Protein AF-A0A9P8FA75-F1 (afdb_monomer)

Sequence (200 aa):
GRPHYYSTKKEEYAHIKFDLETDLRSLFSWNTKQIFVYVTATFPSKSPLSPPSEAIIWDAIIPAPSEPWHENTYIHPQKNRKQPSRRQNTAAANYKAYPEGTSPGILKLSNQKPKYQITTPWSKIGGAENCTLQFKYNVQPWVGALYWSSPRPFGMWEGLQGAMSDVFQMPFVKNSAQASKSKEDLKTETGGERNRGSPA

Nearest PDB structures (foldseek):
  7p2q-assembly1_B  TM=7.984E-01  e=2.762E-04  Homo sapiens
  7uii-assembly1_a-1  TM=3.336E-01  e=1.226E+00  Pyrodictium abyssi
  7qx7-assembly1_A  TM=1.769E-01  e=4.852E-01  Bacillus thuringiensis serovar israelensis

Radius of gyration: 19.9 Å; Cα contacts (8 Å, |Δi|>4): 322; chains: 1; bounding box: 47×44×54 Å

InterPro domains:
  IPR007653 Signal peptidase complex subunit 3 [PF04573] (6-67)
  IPR007653 Signal peptidase complex subunit 3 [PF04573] (106-150)
  IPR007653 Signal peptidase complex subunit 3 [PIRSF016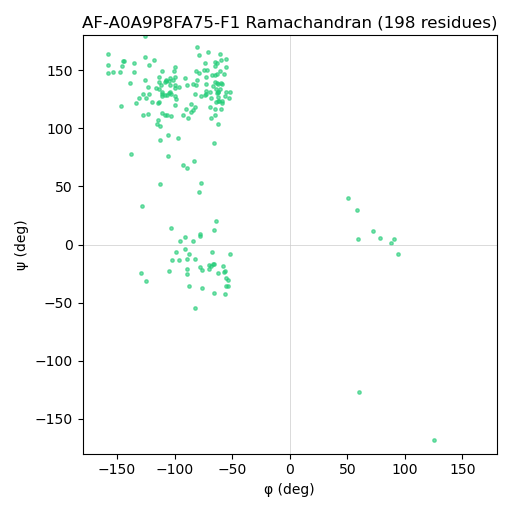089] (1-169)
  IPR007653 Signal peptidase complex subunit 3 [PTHR12804] (4-151)

Mean predicted aligned error: 11.47 Å

pLDDT: mean 76.53, std 16.84, range [36.47, 95.94]

Organism: Aureobasidium melanogenum (NCBI:txid46634)

Solvent-accessible surface area (backbone atoms only — not comparable to full-atom values): 12570 Å² total; per-residue (Å²): 138,80,83,78,87,63,74,91,68,78,68,38,76,50,85,62,64,45,68,47,78,48,79,43,45,88,68,60,52,96,50,37,40,34,32,44,37,36,35,30,42,36,35,63,45,96,45,96,90,48,75,61,49,75,45,72,28,37,71,32,30,48,57,31,96,85,51,80,68,54,93,58,45,48,66,69,85,57,99,79,69,74,79,78,62,94,85,72,78,62,81,64,82,79,58,62,54,54,53,94,96,52,68,69,42,65,46,74,40,73,75,35,72,48,78,42,80,47,69,42,100,80,33,60,45,59,55,40,55,68,24,32,42,34,59,44,40,36,41,36,41,74,74,75,73,74,47,67,67,41,82,57,59,58,89,93,42,81,32,59,77,67,34,46,47,59,74,41,66,39,63,46,53,89,88,43,95,62,32,81,66,52,72,80,70,78,65,86,78,75,47,83,69,87,79,74,84,78,84,131

Structure (mmCIF, N/CA/C/O backbone):
data_AF-A0A9P8FA75-F1
#
_entry.id   AF-A0A9P8FA75-F1
#
loop_
_atom_site.group_PDB
_atom_site.id
_atom_site.type_symbol
_atom_site.label_atom_id
_atom_site.label_alt_id
_atom_site.label_comp_id
_atom_site.label_asym_id
_atom_site.label_entity_id
_atom_site.label_seq_id
_atom_site.pdbx_PDB_ins_code
_atom_site.Cartn_x
_atom_site.Cartn_y
_atom_site.Cartn_z
_atom_site.occupancy
_atom_site.B_iso_or_equiv
_atom_site.auth_seq_id
_atom_site.auth_comp_id
_atom_site.auth_asym_id
_atom_site.auth_atom_id
_atom_site.pdbx_PDB_model_num
ATOM 1 N N . GLY A 1 1 ? 16.171 15.492 30.395 1.00 43.66 1 GLY A N 1
ATOM 2 C CA . GLY A 1 1 ? 14.735 15.209 30.574 1.00 43.66 1 GLY A CA 1
ATOM 3 C C . GLY A 1 1 ? 14.219 14.487 29.353 1.00 43.66 1 GLY A C 1
ATOM 4 O O . GLY A 1 1 ? 14.593 14.864 28.252 1.00 43.66 1 GLY A O 1
ATOM 5 N N . ARG A 1 2 ? 13.420 13.434 29.527 1.00 42.31 2 ARG A N 1
ATOM 6 C CA . ARG A 1 2 ? 12.721 12.781 28.414 1.00 42.31 2 ARG A CA 1
ATOM 7 C C . ARG A 1 2 ? 11.227 12.988 28.633 1.00 42.31 2 ARG A C 1
ATOM 9 O O . ARG A 1 2 ? 10.678 12.357 29.531 1.00 42.31 2 ARG A O 1
ATOM 16 N N . PRO A 1 3 ? 10.581 13.901 27.896 1.00 47.75 3 PRO A N 1
ATOM 17 C CA . PRO A 1 3 ? 9.137 14.020 27.952 1.00 47.75 3 PRO A CA 1
ATOM 18 C C . PRO A 1 3 ? 8.527 12.696 27.486 1.00 47.75 3 PRO A C 1
ATOM 20 O O . PRO A 1 3 ? 8.841 12.199 26.403 1.00 47.75 3 PRO A O 1
ATOM 23 N N . HIS A 1 4 ? 7.697 12.105 28.340 1.00 46.88 4 HIS A N 1
ATOM 24 C CA . HIS A 1 4 ? 6.862 10.957 28.022 1.00 46.88 4 HIS A CA 1
ATOM 25 C C . HIS A 1 4 ? 5.823 11.386 26.974 1.00 46.88 4 HIS A C 1
ATOM 27 O O . HIS A 1 4 ? 4.719 11.791 27.319 1.00 46.88 4 HIS A O 1
ATOM 33 N N . TYR A 1 5 ? 6.171 11.311 25.688 1.00 50.69 5 TYR A N 1
ATOM 34 C CA . TYR A 1 5 ? 5.243 11.501 24.564 1.00 50.69 5 TYR A CA 1
ATOM 35 C C . TYR A 1 5 ? 4.400 10.245 24.309 1.00 50.69 5 TYR A C 1
ATOM 37 O O . TYR A 1 5 ? 4.239 9.802 23.177 1.00 50.69 5 TYR A O 1
ATOM 45 N N . TYR A 1 6 ? 3.860 9.650 25.368 1.00 56.78 6 TYR A N 1
ATOM 46 C CA . TYR A 1 6 ? 2.801 8.664 25.230 1.00 56.78 6 TYR A CA 1
ATOM 47 C C . TYR A 1 6 ? 1.539 9.300 25.781 1.00 56.78 6 TYR A C 1
ATOM 49 O O . TYR A 1 6 ? 1.450 9.621 26.966 1.00 56.78 6 TYR A O 1
ATOM 57 N N . SER A 1 7 ? 0.584 9.540 24.887 1.00 63.06 7 SER A N 1
ATOM 58 C CA . SER A 1 7 ? -0.773 9.901 25.269 1.00 63.06 7 SER A CA 1
ATOM 59 C C . SER A 1 7 ? -1.279 8.866 26.277 1.00 63.06 7 SER A C 1
ATOM 61 O O . SER A 1 7 ? -1.166 7.666 26.047 1.00 63.06 7 SER A O 1
ATOM 63 N N . THR A 1 8 ? -1.851 9.307 27.397 1.00 71.81 8 THR A N 1
ATOM 64 C CA . THR A 1 8 ? -2.499 8.404 28.368 1.00 71.81 8 THR A CA 1
ATOM 65 C C . THR A 1 8 ? -3.768 7.758 27.806 1.00 71.81 8 THR A C 1
ATOM 67 O O . THR A 1 8 ? -4.373 6.894 28.446 1.00 71.81 8 THR A O 1
ATOM 70 N N . LYS A 1 9 ? -4.196 8.174 26.607 1.00 73.50 9 LYS A N 1
ATOM 71 C CA . LYS A 1 9 ? -5.347 7.615 25.908 1.00 73.50 9 LYS A CA 1
ATOM 72 C C . LYS A 1 9 ? -5.026 6.197 25.447 1.00 73.50 9 LYS A C 1
ATOM 74 O O . LYS A 1 9 ? -3.998 5.947 24.828 1.00 73.50 9 LYS A O 1
ATOM 79 N N . LYS A 1 10 ? -5.945 5.272 25.726 1.00 78.69 10 LYS A N 1
ATOM 80 C CA . LYS A 1 10 ? -5.900 3.924 25.157 1.00 78.69 10 LYS A CA 1
ATOM 81 C C . LYS A 1 10 ? -6.199 4.022 23.664 1.00 78.69 10 LYS A C 1
ATOM 83 O O . LYS A 1 10 ? -7.281 4.473 23.297 1.00 78.69 10 LYS A O 1
ATOM 88 N N . GLU A 1 11 ? -5.243 3.612 22.842 1.00 83.12 11 GLU A N 1
ATOM 89 C CA . GLU A 1 11 ? -5.388 3.531 21.391 1.00 83.12 11 GLU A CA 1
ATOM 90 C C . GLU A 1 11 ? -5.646 2.089 20.962 1.00 83.12 11 GLU A C 1
ATOM 92 O O . GLU A 1 11 ? -5.079 1.141 21.512 1.00 83.12 11 GLU A O 1
ATOM 97 N N . GLU A 1 12 ? -6.516 1.930 19.972 1.00 87.00 12 GLU A N 1
ATOM 98 C CA . GLU A 1 12 ? -6.774 0.653 19.325 1.00 87.00 12 GLU A CA 1
ATOM 99 C C . GLU A 1 12 ? -5.996 0.577 18.006 1.00 87.00 12 GLU A C 1
ATOM 101 O O . GLU A 1 12 ? -6.110 1.461 17.156 1.00 87.00 12 GLU A O 1
ATOM 106 N N . TYR A 1 13 ? -5.230 -0.500 17.827 1.00 87.12 13 TYR A N 1
ATOM 107 C CA . TYR A 1 13 ? -4.463 -0.756 16.608 1.00 87.12 13 TYR A CA 1
ATOM 108 C C . TYR A 1 13 ? -5.144 -1.832 15.766 1.00 87.12 13 TYR A C 1
ATOM 110 O O . TYR A 1 13 ? -5.476 -2.907 16.274 1.00 87.12 13 TYR A O 1
ATOM 118 N N . ALA A 1 14 ? -5.317 -1.567 14.471 1.00 86.81 14 ALA A N 1
ATOM 119 C CA . ALA A 1 1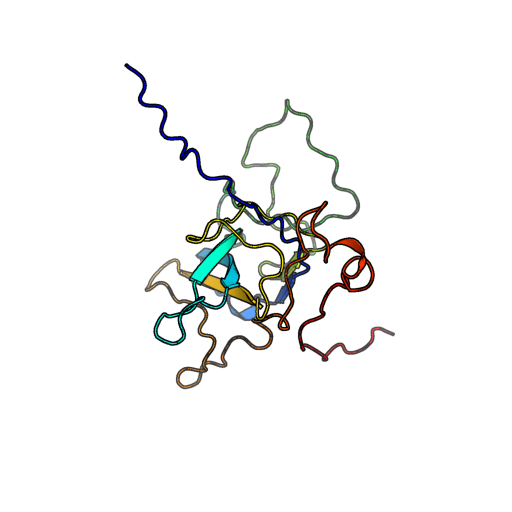4 ? -5.829 -2.556 13.529 1.00 86.81 14 ALA A CA 1
ATOM 120 C C . ALA A 1 14 ? -4.693 -3.271 12.787 1.00 86.81 14 ALA A C 1
ATOM 122 O O . ALA A 1 14 ? -3.754 -2.654 12.279 1.00 86.81 14 ALA A O 1
ATOM 123 N N . HIS A 1 15 ? -4.821 -4.596 12.686 1.00 88.44 15 HIS A N 1
ATOM 124 C CA . HIS A 1 15 ? -3.958 -5.459 11.883 1.00 88.44 15 HIS A CA 1
ATOM 125 C C . HIS A 1 15 ? -4.763 -6.048 10.729 1.00 88.44 15 HIS A C 1
ATOM 127 O O . HIS A 1 15 ? -5.353 -7.120 10.861 1.00 88.44 15 HIS A O 1
ATOM 133 N N . ILE A 1 16 ? -4.780 -5.345 9.600 1.00 89.81 16 ILE A N 1
ATOM 134 C CA . ILE A 1 16 ? -5.499 -5.792 8.408 1.00 89.81 16 ILE A CA 1
ATOM 135 C C . ILE A 1 16 ? -4.600 -6.724 7.608 1.00 89.81 16 ILE A C 1
ATOM 137 O O . ILE A 1 16 ? -3.516 -6.326 7.183 1.00 89.81 16 ILE A O 1
ATOM 141 N N . LYS A 1 17 ? -5.053 -7.958 7.396 1.00 92.75 17 LYS A N 1
ATOM 142 C CA . LYS A 1 17 ? -4.445 -8.859 6.418 1.00 92.75 17 LYS A CA 1
ATOM 143 C C . LYS A 1 17 ? -5.278 -8.842 5.153 1.00 92.75 17 LYS A C 1
ATOM 145 O O . LYS A 1 17 ? -6.498 -8.751 5.242 1.00 92.75 17 LYS A O 1
ATOM 150 N N . PHE A 1 18 ? -4.621 -8.942 4.010 1.00 92.25 18 PHE A N 1
ATOM 151 C CA . PHE A 1 18 ? -5.301 -8.874 2.726 1.00 92.25 18 PHE A CA 1
ATOM 152 C C . PHE A 1 18 ? -4.662 -9.809 1.704 1.00 92.25 18 PHE A C 1
ATOM 154 O O . PHE A 1 18 ? -3.489 -10.187 1.815 1.00 92.25 18 PHE A O 1
ATOM 161 N N . ASP A 1 19 ? -5.467 -10.142 0.705 1.00 92.56 19 ASP A N 1
ATOM 162 C CA . ASP A 1 19 ? -5.050 -10.802 -0.521 1.00 92.56 19 ASP A CA 1
ATOM 163 C C . ASP A 1 19 ? -5.052 -9.751 -1.633 1.00 92.56 19 ASP A C 1
ATOM 165 O O . ASP A 1 19 ? -5.913 -8.872 -1.661 1.00 92.56 19 ASP A O 1
ATOM 169 N N . LEU A 1 20 ? -4.068 -9.800 -2.526 1.00 90.94 20 LEU A N 1
ATOM 170 C CA . LEU A 1 20 ? -3.985 -8.890 -3.666 1.00 90.94 20 LEU A CA 1
ATOM 171 C C . LEU A 1 20 ? -3.363 -9.624 -4.846 1.00 90.94 20 LEU A C 1
ATOM 173 O O . LEU A 1 20 ? -2.217 -10.070 -4.782 1.00 90.94 20 LEU A O 1
ATOM 177 N N . GLU A 1 21 ? -4.119 -9.721 -5.929 1.00 90.38 21 GLU A N 1
ATOM 178 C CA . GLU A 1 21 ? -3.638 -10.174 -7.224 1.00 90.38 21 GLU A CA 1
ATOM 179 C C . GLU A 1 21 ? -3.851 -9.039 -8.219 1.00 90.38 21 GLU A C 1
ATOM 181 O O . GLU A 1 21 ? -4.960 -8.538 -8.351 1.00 90.38 21 GLU A O 1
ATOM 186 N N . THR A 1 22 ? -2.788 -8.585 -8.876 1.00 87.75 22 THR A N 1
ATOM 187 C CA . THR A 1 22 ? -2.900 -7.552 -9.910 1.00 87.75 22 THR A CA 1
ATOM 188 C C . THR A 1 22 ? -1.848 -7.752 -10.990 1.00 87.75 22 THR A C 1
ATOM 190 O O . THR A 1 22 ? -0.746 -8.255 -10.736 1.00 87.75 22 THR A O 1
ATOM 193 N N . ASP A 1 23 ? -2.215 -7.371 -12.209 1.00 88.19 23 ASP A N 1
ATOM 194 C CA . ASP A 1 23 ? -1.369 -7.427 -13.388 1.00 88.19 23 ASP A CA 1
ATOM 195 C C . ASP A 1 23 ? -1.035 -6.013 -13.875 1.00 88.19 23 ASP A C 1
ATOM 197 O O . ASP A 1 23 ? -1.831 -5.337 -14.518 1.00 88.19 23 ASP A O 1
ATOM 201 N N . LEU A 1 24 ? 0.180 -5.574 -13.563 1.00 89.00 24 LEU A N 1
ATOM 202 C CA . LEU A 1 24 ? 0.744 -4.280 -13.939 1.00 89.00 24 LEU A CA 1
ATOM 203 C C . LEU A 1 24 ? 1.739 -4.399 -15.095 1.00 89.00 24 LEU A C 1
ATOM 205 O O . LEU A 1 24 ? 2.511 -3.471 -15.337 1.00 89.00 24 LEU A O 1
ATOM 209 N N . ARG A 1 25 ? 1.765 -5.532 -15.810 1.00 88.50 25 ARG A N 1
ATOM 210 C CA . ARG A 1 25 ? 2.688 -5.742 -16.938 1.00 88.50 25 ARG A CA 1
ATOM 211 C C . ARG A 1 25 ? 2.563 -4.649 -17.996 1.00 88.50 25 ARG A C 1
ATOM 213 O O . ARG A 1 25 ? 3.574 -4.234 -18.549 1.00 88.50 25 ARG A O 1
ATOM 220 N N . SER A 1 26 ? 1.350 -4.148 -18.231 1.00 88.00 26 SER A N 1
ATOM 221 C CA . SER A 1 26 ? 1.070 -3.069 -19.189 1.00 88.00 26 SER A CA 1
ATOM 222 C C . SER A 1 26 ? 1.757 -1.742 -18.847 1.00 88.00 26 SER A C 1
ATOM 224 O O . SER A 1 26 ? 2.008 -0.936 -19.738 1.00 88.00 26 SER A O 1
ATOM 226 N N . LEU A 1 27 ? 2.095 -1.515 -17.574 1.00 87.94 27 LEU A N 1
ATOM 227 C CA . LEU A 1 27 ? 2.773 -0.303 -17.111 1.00 87.94 27 LEU A CA 1
ATOM 228 C C . LEU A 1 27 ? 4.293 -0.360 -17.318 1.00 87.94 27 LEU A C 1
ATOM 230 O O . LEU A 1 27 ? 4.975 0.662 -17.191 1.00 87.94 27 LEU A O 1
ATOM 234 N N . PHE A 1 28 ? 4.843 -1.538 -17.626 1.00 89.19 28 PHE A N 1
ATOM 235 C CA . PHE A 1 28 ? 6.256 -1.704 -17.942 1.00 89.19 28 PHE A CA 1
ATOM 236 C C . PHE A 1 28 ? 6.508 -1.438 -19.425 1.00 89.19 28 PHE A C 1
ATOM 238 O O . PHE A 1 28 ? 6.089 -2.183 -20.304 1.00 89.19 28 PHE A O 1
ATOM 245 N N . SER A 1 29 ? 7.254 -0.369 -19.687 1.00 89.62 29 SER A N 1
ATOM 246 C CA . SER A 1 29 ? 7.784 -0.008 -21.001 1.00 89.62 29 SER A CA 1
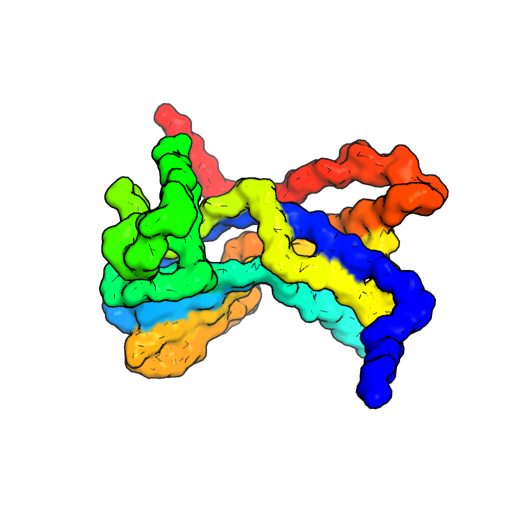ATOM 247 C C . SER A 1 29 ? 9.300 0.181 -20.914 1.00 89.62 29 SER A C 1
ATOM 249 O O . SER A 1 29 ? 9.876 0.104 -19.827 1.00 89.62 29 SER A O 1
ATOM 251 N N . TRP A 1 30 ? 9.950 0.503 -22.035 1.00 89.75 30 TRP A N 1
ATOM 252 C CA . TRP A 1 30 ? 11.368 0.889 -22.047 1.00 89.75 30 TRP A CA 1
ATOM 253 C C . TRP A 1 30 ? 11.668 2.074 -21.113 1.00 89.75 30 TRP A C 1
ATOM 255 O O . TRP A 1 30 ? 12.771 2.177 -20.586 1.00 89.75 30 TRP A O 1
ATOM 265 N N . ASN A 1 31 ? 10.687 2.957 -20.893 1.00 91.38 31 ASN A N 1
ATOM 266 C CA . ASN A 1 31 ? 10.845 4.138 -20.055 1.00 91.38 31 ASN A CA 1
ATOM 267 C C . ASN A 1 31 ? 10.476 3.872 -18.590 1.00 91.38 31 ASN A C 1
ATOM 269 O O . ASN A 1 31 ? 10.620 4.767 -17.775 1.00 91.38 31 ASN A O 1
ATOM 273 N N . THR A 1 32 ? 9.997 2.688 -18.209 1.00 91.75 32 THR A N 1
ATOM 274 C CA . THR A 1 32 ? 9.591 2.431 -16.821 1.00 91.75 32 THR A CA 1
ATOM 275 C C . THR A 1 32 ? 10.806 2.037 -15.993 1.00 91.75 32 THR A C 1
ATOM 277 O O . THR A 1 32 ? 11.397 0.987 -16.229 1.00 91.75 32 THR A O 1
ATOM 280 N N . LYS A 1 33 ? 11.170 2.860 -15.004 1.00 92.31 33 LYS A N 1
ATOM 281 C CA . LYS A 1 33 ? 12.257 2.555 -14.069 1.00 92.31 33 LYS A CA 1
ATOM 282 C C . LYS A 1 33 ? 11.773 1.643 -12.949 1.00 92.31 33 LYS A C 1
ATOM 284 O O . LYS A 1 33 ? 12.333 0.578 -12.709 1.00 92.31 33 LYS A O 1
ATOM 289 N N . GLN A 1 34 ? 10.720 2.067 -12.260 1.00 93.31 34 GLN A N 1
ATOM 290 C CA . GLN A 1 34 ? 10.122 1.311 -11.167 1.00 93.31 34 GLN A CA 1
ATOM 291 C C . GLN A 1 34 ? 8.674 1.735 -10.938 1.00 93.31 34 GLN A C 1
ATOM 293 O O . GLN A 1 34 ? 8.283 2.864 -11.241 1.00 93.31 34 GLN A O 1
ATOM 298 N N . ILE A 1 35 ? 7.887 0.825 -10.374 1.00 93.38 35 ILE A N 1
ATOM 299 C CA . ILE A 1 35 ? 6.511 1.082 -9.954 1.00 93.38 35 ILE A CA 1
ATOM 300 C C . ILE A 1 35 ? 6.459 0.994 -8.434 1.00 93.38 35 ILE A C 1
ATOM 302 O O . ILE A 1 35 ? 6.822 -0.027 -7.853 1.00 93.38 35 ILE A O 1
ATOM 306 N N . PHE A 1 36 ? 6.016 2.064 -7.784 1.00 94.75 36 PHE A N 1
ATOM 307 C CA . PHE A 1 36 ? 5.765 2.075 -6.349 1.00 94.75 36 PHE A CA 1
ATOM 308 C C . PHE A 1 36 ? 4.306 1.719 -6.107 1.00 94.75 36 PHE A C 1
ATOM 310 O O . PHE A 1 36 ? 3.418 2.489 -6.452 1.00 94.75 36 PHE A O 1
ATOM 317 N N . VAL A 1 37 ? 4.050 0.554 -5.531 1.00 94.31 37 VAL A N 1
ATOM 318 C CA . VAL A 1 37 ? 2.703 0.070 -5.237 1.00 94.31 37 VAL A CA 1
ATOM 319 C C . VAL A 1 37 ? 2.417 0.205 -3.751 1.00 94.31 37 VAL A C 1
ATOM 321 O O . VAL A 1 37 ? 3.304 0.007 -2.924 1.00 94.31 37 VAL A O 1
ATOM 324 N N . TYR A 1 38 ? 1.184 0.537 -3.394 1.00 95.38 38 TYR A N 1
ATOM 325 C CA . TYR A 1 38 ? 0.782 0.663 -2.001 1.00 95.38 38 TYR A CA 1
ATOM 326 C C . TYR A 1 38 ? -0.710 0.400 -1.830 1.00 95.38 38 TYR A C 1
ATOM 328 O O . TYR A 1 38 ? -1.521 0.643 -2.721 1.00 95.38 38 TYR A O 1
ATOM 336 N N . VAL A 1 39 ? -1.062 -0.139 -0.668 1.00 94.81 39 VAL A N 1
ATOM 337 C CA . VAL A 1 39 ? -2.440 -0.415 -0.269 1.00 94.81 39 VAL A CA 1
ATOM 338 C C . VAL A 1 39 ? -2.805 0.539 0.848 1.00 94.81 39 VAL A C 1
ATOM 340 O O . VAL A 1 39 ? -2.080 0.661 1.844 1.00 94.81 39 VAL A O 1
ATOM 343 N N . THR A 1 40 ? -3.939 1.200 0.687 1.00 94.44 40 THR A N 1
ATOM 344 C CA . THR A 1 40 ? -4.475 2.140 1.657 1.00 94.44 40 THR A CA 1
ATOM 345 C C . THR A 1 40 ? -5.768 1.618 2.251 1.00 94.44 40 THR A C 1
ATOM 347 O O . THR A 1 40 ? -6.582 1.006 1.570 1.00 94.44 40 THR A O 1
ATOM 350 N N . ALA A 1 41 ? -5.936 1.819 3.551 1.00 93.38 41 ALA A N 1
ATOM 351 C CA . ALA A 1 41 ? -7.180 1.582 4.253 1.00 93.38 41 ALA A CA 1
ATOM 352 C C . ALA A 1 41 ? -7.903 2.917 4.416 1.00 93.38 41 ALA A C 1
ATOM 354 O O . ALA A 1 41 ? -7.334 3.878 4.944 1.00 93.38 41 ALA A O 1
ATOM 355 N N . THR A 1 42 ? -9.146 2.964 3.953 1.00 91.81 42 THR A N 1
ATOM 356 C CA . THR A 1 42 ? -10.017 4.131 4.044 1.00 91.81 42 THR A CA 1
ATOM 357 C C . THR A 1 42 ? -11.090 3.887 5.095 1.00 91.81 42 THR A C 1
ATOM 359 O O . THR A 1 42 ? -11.776 2.865 5.076 1.00 91.81 42 THR A O 1
ATOM 362 N N . PHE A 1 43 ? -11.224 4.843 6.011 1.00 88.25 43 PHE A N 1
ATOM 363 C CA . PHE A 1 43 ? -12.137 4.828 7.147 1.00 88.25 43 PHE A CA 1
ATOM 364 C C . PHE A 1 43 ? -13.152 5.956 7.012 1.00 88.25 43 PHE A C 1
ATOM 366 O O . PHE A 1 43 ? -12.752 7.098 6.746 1.00 88.25 43 PHE A O 1
ATOM 373 N N . PRO A 1 44 ? -14.447 5.703 7.251 1.00 84.56 44 PRO A N 1
ATOM 374 C CA . PRO A 1 44 ? -15.417 6.782 7.284 1.00 84.56 44 PRO A CA 1
ATOM 375 C C . PRO A 1 44 ? -15.120 7.715 8.457 1.00 84.56 44 PRO A C 1
ATOM 377 O O . PRO A 1 44 ? -14.677 7.301 9.533 1.00 84.56 44 PRO A O 1
ATOM 380 N N . SER A 1 45 ? -15.385 9.001 8.255 1.00 82.81 45 SER A N 1
ATOM 381 C CA . SER A 1 45 ? -15.338 9.954 9.354 1.00 82.81 45 SER A CA 1
ATOM 382 C C . SER A 1 45 ? -16.560 9.799 10.257 1.00 82.81 45 SER A C 1
ATOM 384 O O . SER A 1 45 ? -17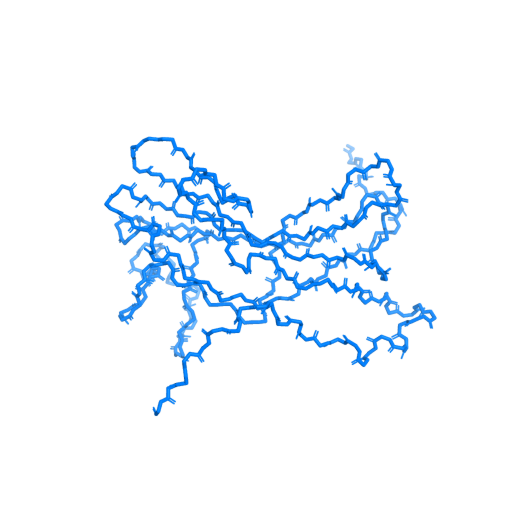.651 9.463 9.803 1.00 82.81 45 SER A O 1
ATOM 386 N N . LYS A 1 46 ? -16.397 10.115 11.546 1.00 79.50 46 LYS A N 1
ATOM 387 C CA . LYS A 1 46 ? -17.518 10.206 12.497 1.00 79.50 46 LYS A CA 1
ATOM 388 C C . LYS A 1 46 ? -18.423 11.412 12.241 1.00 79.50 46 LYS A C 1
ATOM 390 O O . LYS A 1 46 ? -19.549 11.434 12.724 1.00 79.50 46 LYS A O 1
ATOM 395 N N . SER A 1 47 ? -17.915 12.427 11.542 1.00 80.69 47 SER A N 1
ATOM 396 C CA . SER A 1 47 ? -18.678 13.619 11.180 1.00 80.69 47 SER A CA 1
ATOM 397 C C . SER A 1 47 ? -19.050 13.561 9.700 1.00 80.69 47 SER A C 1
ATOM 399 O O . SER A 1 47 ? -18.149 13.387 8.878 1.00 80.69 47 SER A O 1
ATOM 401 N N . PRO A 1 48 ? -20.326 13.784 9.333 1.00 78.19 48 PRO A N 1
ATOM 402 C CA . PRO A 1 48 ? -20.754 13.804 7.933 1.00 78.19 48 PRO A CA 1
ATOM 403 C C . PRO A 1 48 ? -20.143 14.968 7.136 1.00 78.19 48 PRO A C 1
ATOM 405 O O . PRO A 1 48 ? -20.142 14.940 5.912 1.00 78.19 48 PRO A O 1
ATOM 408 N N . LEU A 1 49 ? -19.616 15.990 7.820 1.00 83.94 49 LEU A N 1
ATOM 409 C CA . LEU A 1 49 ? -18.967 17.152 7.202 1.00 83.94 49 LEU A CA 1
ATOM 410 C C . LEU A 1 49 ? -17.473 16.940 6.928 1.00 83.94 49 LEU A C 1
ATOM 412 O O . LEU A 1 49 ? -16.832 17.799 6.327 1.00 83.94 49 LEU A O 1
ATOM 416 N N . SER A 1 50 ? -16.887 15.845 7.409 1.00 84.62 50 SER A N 1
ATOM 417 C CA . SER A 1 50 ? -15.450 15.605 7.303 1.00 84.62 50 SER A CA 1
ATOM 418 C C . SER A 1 50 ? -15.154 14.495 6.295 1.00 84.62 50 SER A C 1
ATOM 420 O O . SER A 1 50 ? -15.855 13.482 6.293 1.00 84.62 50 SER A O 1
ATOM 422 N N . PRO A 1 51 ? -14.101 14.642 5.472 1.00 88.19 51 PRO A N 1
ATOM 423 C CA . PRO A 1 51 ? -13.721 13.603 4.527 1.00 88.19 51 PRO A CA 1
ATOM 424 C C . PRO A 1 51 ? -13.299 12.317 5.257 1.00 88.19 51 PRO A C 1
ATOM 426 O O . PRO A 1 51 ? -12.876 12.374 6.420 1.00 88.19 51 PRO A O 1
ATOM 429 N N . PRO A 1 52 ? -13.396 11.155 4.588 1.00 88.62 52 PRO A N 1
ATOM 430 C CA . PRO A 1 52 ? -12.888 9.905 5.132 1.00 88.62 52 PRO A CA 1
ATOM 431 C C . PRO A 1 52 ? -11.376 9.994 5.372 1.00 88.62 52 PRO A C 1
ATOM 433 O O . PRO A 1 52 ? -10.654 10.720 4.689 1.00 88.62 52 PRO A O 1
ATOM 436 N N . SER A 1 53 ? -10.900 9.263 6.376 1.00 90.44 53 SER A N 1
ATOM 437 C CA . SER A 1 53 ? -9.474 9.174 6.692 1.00 90.44 53 SER A CA 1
ATOM 438 C C . SER A 1 53 ? -8.838 8.035 5.909 1.00 90.44 53 SER A C 1
ATOM 440 O O . SER A 1 53 ? -9.403 6.949 5.846 1.00 90.44 53 SER A O 1
ATOM 442 N N . GLU A 1 54 ? -7.651 8.259 5.357 1.00 91.62 54 GLU A N 1
ATOM 443 C CA . GLU A 1 54 ? -6.918 7.266 4.571 1.00 91.62 54 GLU A CA 1
ATOM 444 C C . GLU A 1 54 ? -5.534 7.024 5.187 1.00 91.62 54 GLU A C 1
ATOM 446 O O . GLU A 1 54 ? -4.843 7.972 5.563 1.00 91.62 54 GLU A O 1
ATOM 451 N N . ALA A 1 55 ? -5.121 5.759 5.294 1.00 92.94 55 ALA A N 1
ATOM 452 C CA . ALA A 1 55 ? -3.811 5.377 5.820 1.00 92.94 55 ALA A CA 1
ATOM 453 C C . ALA A 1 55 ? -3.179 4.245 5.002 1.00 92.94 55 ALA A C 1
ATOM 455 O O . ALA A 1 55 ? -3.851 3.284 4.640 1.00 92.94 55 ALA A O 1
ATOM 456 N N . ILE A 1 56 ? -1.872 4.323 4.742 1.00 94.94 56 ILE A N 1
ATOM 457 C CA . ILE A 1 56 ? -1.130 3.264 4.042 1.00 94.94 56 ILE A CA 1
ATOM 458 C C . ILE A 1 56 ? -0.860 2.113 5.015 1.00 94.94 56 ILE A C 1
ATOM 460 O O . ILE A 1 56 ? -0.292 2.325 6.085 1.00 94.94 56 ILE A O 1
ATOM 464 N N . ILE A 1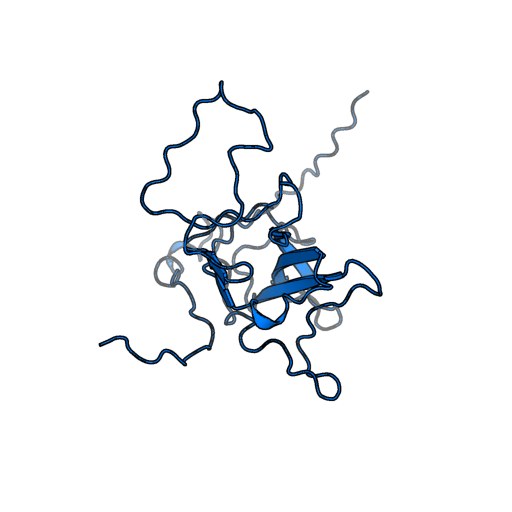 57 ? -1.224 0.891 4.630 1.00 95.12 57 ILE A N 1
ATOM 465 C CA . ILE A 1 57 ? -0.999 -0.316 5.446 1.00 95.12 57 ILE A CA 1
ATOM 466 C C . ILE A 1 57 ? 0.144 -1.180 4.914 1.00 95.12 57 ILE A C 1
ATOM 468 O O . ILE A 1 57 ? 0.742 -1.966 5.654 1.00 95.12 57 ILE A O 1
ATOM 472 N N . TRP A 1 58 ? 0.458 -1.044 3.628 1.00 95.94 58 TRP A N 1
ATOM 473 C CA . TRP A 1 58 ? 1.478 -1.825 2.943 1.00 95.94 58 TRP A CA 1
ATOM 474 C C . TRP A 1 58 ? 1.962 -1.094 1.691 1.00 95.94 58 TRP A C 1
ATOM 476 O O . TRP A 1 58 ? 1.183 -0.411 1.031 1.00 95.94 58 TRP A O 1
ATOM 486 N N . ASP A 1 59 ? 3.232 -1.277 1.353 1.00 95.69 59 ASP A N 1
ATOM 487 C CA . ASP A 1 59 ? 3.882 -0.733 0.167 1.00 95.69 59 ASP A CA 1
ATOM 488 C C . ASP A 1 59 ? 4.915 -1.724 -0.390 1.00 95.69 59 ASP A C 1
ATOM 490 O O . ASP A 1 59 ? 5.429 -2.580 0.335 1.00 95.69 59 ASP A O 1
ATOM 494 N N . ALA A 1 60 ? 5.258 -1.604 -1.665 1.00 94.19 60 ALA A N 1
ATOM 495 C CA . ALA A 1 60 ? 6.423 -2.252 -2.250 1.00 94.19 60 ALA A CA 1
ATOM 496 C C . ALA A 1 60 ? 6.872 -1.543 -3.530 1.00 94.19 60 ALA A C 1
ATOM 498 O O . ALA A 1 60 ? 6.136 -0.772 -4.141 1.00 94.19 60 ALA A O 1
ATOM 499 N N . ILE A 1 61 ? 8.092 -1.844 -3.959 1.00 93.19 61 ILE A N 1
ATOM 500 C CA . ILE A 1 61 ? 8.659 -1.391 -5.226 1.00 93.19 61 ILE A CA 1
ATOM 501 C C . ILE A 1 61 ? 8.735 -2.582 -6.172 1.00 93.19 61 ILE A C 1
ATOM 503 O O . ILE A 1 61 ? 9.280 -3.626 -5.825 1.00 93.19 61 ILE A O 1
ATOM 507 N N . ILE A 1 62 ? 8.213 -2.416 -7.379 1.00 92.25 62 ILE A N 1
ATOM 508 C CA . ILE A 1 62 ? 8.323 -3.369 -8.480 1.00 92.25 62 ILE A CA 1
ATOM 509 C C . ILE A 1 62 ? 9.338 -2.759 -9.468 1.00 92.25 62 ILE A C 1
ATOM 511 O O . ILE A 1 62 ? 8.968 -1.880 -10.253 1.00 92.25 62 ILE A O 1
ATOM 515 N N . PRO A 1 63 ? 10.634 -3.120 -9.377 1.00 91.50 63 PRO A N 1
ATOM 516 C CA . PRO A 1 63 ? 11.689 -2.529 -10.202 1.00 91.50 63 PRO A CA 1
ATOM 517 C C . PRO A 1 63 ? 11.637 -3.030 -11.649 1.00 91.50 63 PRO A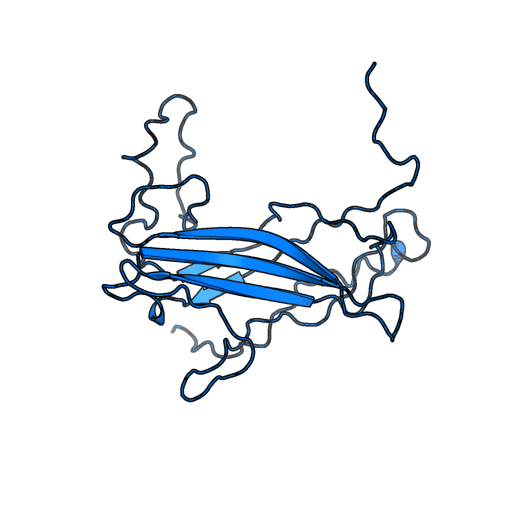 C 1
ATOM 519 O O . PRO A 1 63 ? 11.155 -4.131 -11.913 1.00 91.50 63 PRO A O 1
ATOM 522 N N . ALA A 1 64 ? 12.181 -2.273 -12.598 1.00 88.94 64 ALA A N 1
ATOM 523 C CA . ALA A 1 64 ? 12.500 -2.814 -13.915 1.00 88.94 64 ALA A CA 1
ATOM 524 C C . ALA A 1 64 ? 13.607 -3.884 -13.812 1.00 88.94 64 ALA A C 1
ATOM 526 O O . ALA A 1 64 ? 14.403 -3.850 -12.874 1.00 88.94 64 ALA A O 1
ATOM 527 N N . PRO A 1 65 ? 13.724 -4.811 -14.783 1.00 84.19 65 PRO A N 1
ATOM 528 C CA . PRO A 1 65 ? 14.761 -5.849 -14.760 1.00 84.19 65 PRO A CA 1
ATOM 529 C C . PRO A 1 65 ? 16.203 -5.325 -14.683 1.00 84.19 65 PRO A C 1
ATOM 531 O O . PRO A 1 65 ? 17.089 -6.052 -14.244 1.00 84.19 65 PRO A O 1
ATOM 534 N N . SER A 1 66 ? 16.441 -4.088 -15.126 1.00 83.50 66 SER A N 1
ATOM 535 C CA . SER A 1 66 ? 17.750 -3.432 -15.101 1.00 83.50 66 SER A CA 1
ATOM 536 C C . SER A 1 66 ? 18.040 -2.660 -13.811 1.00 83.50 66 SER A C 1
ATOM 538 O O . SER A 1 66 ? 19.176 -2.233 -13.622 1.00 83.50 66 SER A O 1
ATOM 540 N N . GLU A 1 67 ? 17.041 -2.431 -12.953 1.00 83.38 67 GLU A N 1
ATOM 541 C CA . GLU A 1 67 ? 17.223 -1.640 -11.734 1.00 83.38 67 GLU A CA 1
ATOM 542 C C . GLU A 1 67 ? 17.833 -2.510 -10.620 1.00 83.38 67 GLU A C 1
ATOM 544 O O . GLU A 1 67 ? 17.421 -3.664 -10.438 1.00 83.38 67 GLU A O 1
ATOM 549 N N . PRO A 1 68 ? 18.816 -1.993 -9.859 1.00 80.19 68 PRO A N 1
ATOM 550 C CA . PRO A 1 68 ? 19.351 -2.688 -8.697 1.00 80.19 68 PRO A CA 1
ATOM 551 C C . PRO A 1 68 ? 18.284 -2.972 -7.634 1.00 80.19 68 PRO A C 1
ATOM 553 O O . PRO A 1 68 ? 17.248 -2.317 -7.533 1.00 80.19 68 PRO A O 1
ATOM 556 N N . TRP A 1 69 ? 18.583 -3.953 -6.785 1.00 80.75 69 TRP A N 1
ATOM 557 C CA . TRP A 1 69 ? 17.732 -4.294 -5.654 1.00 80.75 69 TRP A CA 1
ATOM 558 C C . TRP A 1 69 ? 17.626 -3.137 -4.647 1.00 80.75 69 TRP A C 1
ATOM 560 O O . TRP A 1 69 ? 18.619 -2.498 -4.298 1.00 80.75 69 TRP A O 1
ATOM 570 N N . HIS A 1 70 ? 16.415 -2.926 -4.131 1.00 82.69 70 HIS A N 1
ATOM 571 C CA . HIS A 1 70 ? 16.098 -1.99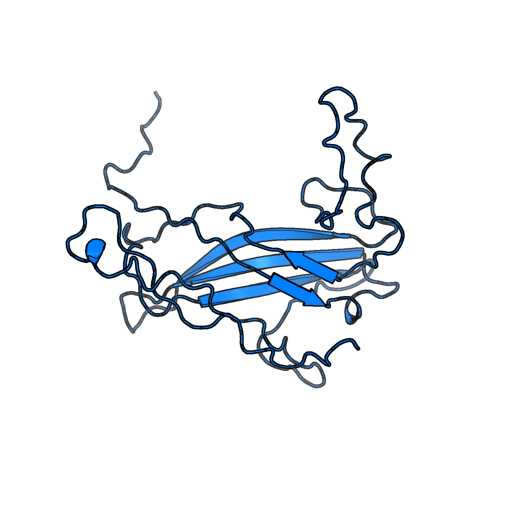9 -3.043 1.00 82.69 70 HIS A CA 1
ATOM 572 C C . HIS A 1 70 ? 15.421 -2.742 -1.875 1.00 82.69 70 HIS A C 1
ATOM 574 O O . HIS A 1 70 ? 14.733 -3.736 -2.094 1.00 82.69 70 HIS A O 1
ATOM 580 N N . GLU A 1 71 ? 15.522 -2.246 -0.641 1.00 84.38 71 GLU A N 1
ATOM 581 C CA . GLU A 1 71 ? 14.936 -2.899 0.546 1.00 84.38 71 GLU A CA 1
ATOM 582 C C . GLU A 1 71 ? 13.423 -3.148 0.424 1.00 84.38 71 GLU A C 1
ATOM 584 O O . GLU A 1 71 ? 12.931 -4.236 0.716 1.00 84.38 71 GLU A O 1
ATOM 589 N N . ASN A 1 72 ? 12.694 -2.161 -0.096 1.00 88.19 72 ASN A N 1
ATOM 590 C CA . ASN A 1 72 ? 11.255 -2.260 -0.359 1.00 88.19 72 ASN A CA 1
ATOM 591 C C . ASN A 1 72 ? 10.883 -3.054 -1.625 1.00 88.19 72 ASN A C 1
ATOM 593 O O . ASN A 1 72 ? 9.718 -3.037 -2.018 1.00 88.19 72 ASN A O 1
ATOM 597 N N . THR A 1 73 ? 11.829 -3.732 -2.280 1.00 88.94 73 THR A N 1
ATOM 598 C CA . THR A 1 73 ? 11.548 -4.506 -3.498 1.00 88.94 73 THR A CA 1
ATOM 599 C C . THR A 1 73 ? 10.571 -5.636 -3.204 1.00 88.94 73 THR A C 1
ATOM 601 O O . THR A 1 73 ? 10.797 -6.462 -2.318 1.00 88.94 73 THR A O 1
ATOM 604 N N . TYR A 1 74 ? 9.490 -5.697 -3.977 1.00 88.31 74 TYR A N 1
ATOM 605 C CA . TYR A 1 74 ? 8.588 -6.833 -3.973 1.00 88.31 74 TYR A CA 1
ATOM 606 C C . TYR A 1 74 ? 9.334 -8.074 -4.459 1.00 88.31 74 TYR A C 1
ATOM 608 O O . TYR A 1 74 ? 9.983 -8.058 -5.504 1.00 88.31 74 TYR A O 1
ATOM 616 N N . ILE A 1 75 ? 9.222 -9.162 -3.699 1.00 82.50 75 ILE A N 1
ATOM 617 C CA . ILE A 1 75 ? 9.801 -10.444 -4.082 1.00 82.50 75 ILE A CA 1
ATOM 618 C C . ILE A 1 75 ? 8.667 -11.425 -4.315 1.00 82.50 75 ILE A C 1
ATOM 620 O O . ILE A 1 75 ? 7.885 -11.706 -3.404 1.00 82.50 75 ILE A O 1
ATOM 624 N N . HIS A 1 76 ? 8.618 -11.977 -5.523 1.00 78.12 76 HIS A N 1
ATOM 625 C CA . HIS A 1 76 ? 7.601 -12.949 -5.889 1.00 78.12 76 HIS A CA 1
ATOM 626 C C . HIS A 1 76 ? 7.655 -14.183 -4.972 1.00 78.12 76 HIS A C 1
ATOM 628 O O . HIS A 1 76 ? 8.747 -14.674 -4.651 1.00 78.12 76 HIS A O 1
ATOM 634 N N . PRO A 1 77 ? 6.494 -14.723 -4.558 1.00 76.56 77 PRO A N 1
ATOM 635 C CA . PRO A 1 77 ? 6.453 -15.966 -3.806 1.00 76.56 77 PRO A CA 1
ATOM 636 C C . PRO A 1 77 ? 7.018 -17.104 -4.666 1.00 76.56 77 PRO A C 1
ATOM 638 O O . PRO A 1 77 ? 6.538 -17.373 -5.765 1.00 76.56 77 PRO A O 1
ATOM 641 N N . GLN A 1 78 ? 8.041 -17.796 -4.163 1.00 72.25 78 GLN A N 1
ATOM 642 C CA . GLN A 1 78 ? 8.616 -18.979 -4.808 1.00 72.25 78 GLN A CA 1
ATOM 643 C C . GLN A 1 78 ? 8.287 -20.217 -3.976 1.00 72.25 78 GLN A C 1
ATOM 645 O O . GLN A 1 78 ? 8.548 -20.233 -2.772 1.00 72.25 78 GLN A O 1
ATOM 650 N N . LYS A 1 79 ? 7.782 -21.278 -4.623 1.00 67.44 79 LYS A N 1
ATOM 651 C CA . LYS A 1 79 ? 7.368 -22.528 -3.954 1.00 67.44 79 LYS A CA 1
ATOM 652 C C . LYS A 1 79 ? 8.461 -23.158 -3.074 1.00 67.44 79 LYS A C 1
ATOM 654 O O . LYS A 1 79 ? 8.125 -23.757 -2.064 1.00 67.44 79 LYS A O 1
ATOM 659 N N . ASN A 1 80 ? 9.743 -22.979 -3.411 1.00 65.19 80 ASN A N 1
ATOM 660 C CA . ASN A 1 80 ? 10.873 -23.637 -2.738 1.00 65.19 80 ASN A CA 1
ATOM 661 C C . ASN A 1 80 ? 11.973 -22.660 -2.273 1.00 65.19 80 ASN A C 1
ATOM 663 O O . ASN A 1 80 ? 13.160 -22.997 -2.309 1.00 65.19 80 ASN A O 1
ATOM 667 N N . ARG A 1 81 ? 11.626 -21.429 -1.864 1.00 65.62 81 ARG A N 1
ATOM 668 C CA . ARG A 1 81 ? 12.648 -20.452 -1.446 1.00 65.62 81 ARG A CA 1
ATOM 669 C C . ARG A 1 81 ? 13.318 -20.881 -0.141 1.00 65.62 81 ARG A C 1
ATOM 671 O O . ARG A 1 81 ? 12.725 -20.782 0.932 1.00 65.62 81 ARG A O 1
ATOM 678 N N . LYS A 1 82 ? 14.584 -21.299 -0.217 1.00 59.59 82 LYS A N 1
ATOM 679 C CA . LYS A 1 82 ? 15.432 -21.460 0.970 1.00 59.59 82 LYS A CA 1
ATOM 680 C C . LYS A 1 82 ? 15.624 -20.078 1.602 1.00 59.59 82 LYS A C 1
ATOM 682 O O . LYS A 1 82 ? 16.074 -19.154 0.927 1.00 59.59 82 LYS A O 1
ATOM 687 N N . GLN A 1 83 ? 15.246 -19.920 2.872 1.00 57.41 83 GLN A N 1
ATOM 688 C CA . GLN A 1 83 ? 15.538 -18.696 3.620 1.00 57.41 83 GLN A CA 1
ATOM 689 C C . GLN A 1 83 ? 17.063 -18.512 3.646 1.00 57.41 83 GLN A C 1
ATOM 691 O O . GLN A 1 83 ? 17.766 -19.444 4.049 1.00 57.41 83 GLN A O 1
ATOM 696 N N . PRO A 1 84 ? 17.597 -17.372 3.179 1.00 53.12 84 PRO A N 1
ATOM 697 C CA . PRO A 1 84 ? 19.034 -17.184 3.152 1.00 53.12 84 PRO A CA 1
ATOM 698 C C . PRO A 1 84 ? 19.572 -17.185 4.580 1.00 53.12 84 PRO A C 1
ATOM 700 O O . PRO A 1 84 ? 19.014 -16.555 5.482 1.00 53.12 84 PRO A O 1
ATOM 703 N N . SER A 1 85 ? 20.662 -17.922 4.795 1.00 49.56 85 SER A N 1
ATOM 704 C CA . SER A 1 85 ? 21.348 -17.899 6.081 1.00 49.56 85 SER A CA 1
ATOM 705 C C . SER A 1 85 ? 21.865 -16.481 6.340 1.00 49.56 85 SER A C 1
ATOM 707 O O . SER A 1 85 ? 22.402 -15.830 5.444 1.00 49.56 85 SER A O 1
ATOM 709 N N . ARG A 1 86 ? 21.730 -16.007 7.584 1.00 51.69 86 ARG A N 1
ATOM 710 C CA . ARG A 1 86 ? 22.070 -14.648 8.058 1.00 51.69 86 ARG A CA 1
ATOM 711 C C . ARG A 1 86 ? 23.497 -14.165 7.710 1.00 51.69 86 ARG A C 1
ATOM 713 O O . ARG A 1 86 ? 23.813 -13.004 7.939 1.00 51.69 86 ARG A O 1
ATOM 720 N N . ARG A 1 87 ? 24.362 -15.039 7.180 1.00 51.81 87 ARG A N 1
ATOM 721 C CA . ARG A 1 87 ? 25.768 -14.782 6.832 1.00 51.81 87 ARG A CA 1
ATOM 722 C C . ARG A 1 87 ? 26.028 -14.480 5.347 1.00 51.81 87 ARG A C 1
ATOM 724 O O . ARG A 1 87 ? 27.143 -14.100 5.022 1.00 51.81 87 ARG A O 1
ATOM 731 N N . GLN A 1 88 ? 25.040 -14.598 4.458 1.00 51.69 88 GLN A N 1
ATOM 732 C CA . GLN A 1 88 ? 25.189 -14.324 3.016 1.00 51.69 88 GLN A CA 1
ATOM 733 C C . GLN A 1 88 ? 24.387 -13.084 2.587 1.00 51.69 88 GLN A C 1
ATOM 735 O O . GLN A 1 88 ? 23.586 -13.129 1.659 1.00 51.69 88 GLN A O 1
ATOM 740 N N . ASN A 1 89 ? 24.587 -11.961 3.277 1.00 48.72 89 ASN A N 1
ATOM 741 C CA . ASN A 1 89 ? 24.038 -10.663 2.876 1.00 48.72 89 ASN A CA 1
ATOM 742 C C . ASN A 1 89 ? 25.052 -9.903 2.005 1.00 48.72 89 ASN A C 1
ATOM 744 O O . ASN A 1 89 ? 25.599 -8.887 2.418 1.00 48.72 89 ASN A O 1
ATOM 748 N N . THR A 1 90 ? 25.311 -10.383 0.789 1.00 48.38 90 THR A N 1
ATOM 749 C CA . THR A 1 90 ? 25.807 -9.515 -0.291 1.00 48.38 90 THR A CA 1
ATOM 750 C C . THR A 1 90 ? 24.598 -9.107 -1.130 1.00 48.38 90 THR A C 1
ATOM 752 O O . THR A 1 90 ? 24.137 -9.817 -2.021 1.00 48.38 90 THR A O 1
ATOM 755 N N . ALA A 1 91 ? 24.025 -7.967 -0.743 1.00 53.34 91 ALA A N 1
ATOM 756 C CA . ALA A 1 91 ? 22.667 -7.495 -1.021 1.00 53.34 91 ALA A CA 1
ATOM 757 C C . ALA A 1 91 ? 22.316 -7.167 -2.492 1.00 53.34 91 ALA A C 1
ATOM 759 O O . ALA A 1 91 ? 21.269 -6.586 -2.741 1.00 53.34 91 ALA A O 1
ATOM 760 N N . ALA A 1 92 ? 23.134 -7.554 -3.475 1.00 49.78 92 ALA A N 1
ATOM 761 C CA . ALA A 1 92 ? 22.881 -7.244 -4.888 1.00 49.78 92 ALA A CA 1
ATOM 762 C C . ALA A 1 92 ? 22.847 -8.475 -5.812 1.00 49.78 92 ALA A C 1
ATOM 764 O O . ALA A 1 92 ? 22.099 -8.484 -6.782 1.00 49.78 92 ALA A O 1
ATOM 765 N N . ALA A 1 93 ? 23.614 -9.533 -5.523 1.00 49.22 93 ALA A N 1
ATOM 766 C CA . ALA A 1 93 ? 23.814 -10.632 -6.478 1.00 49.22 93 ALA A CA 1
ATOM 767 C C . ALA A 1 93 ? 22.777 -11.769 -6.376 1.00 49.22 93 ALA A C 1
ATOM 769 O O . ALA A 1 93 ? 22.533 -12.468 -7.355 1.00 49.22 93 ALA A O 1
ATOM 770 N N . ASN A 1 94 ? 22.152 -11.957 -5.206 1.00 54.16 94 ASN A N 1
ATOM 771 C CA . ASN A 1 94 ? 21.272 -13.109 -4.951 1.00 54.16 94 ASN A CA 1
ATOM 772 C C . ASN A 1 94 ? 19.770 -12.796 -5.020 1.00 54.16 94 ASN A C 1
ATOM 774 O O . ASN A 1 94 ? 18.960 -13.720 -5.077 1.00 54.16 94 ASN A O 1
ATOM 778 N N . TYR A 1 95 ? 19.378 -11.521 -5.026 1.00 58.94 95 TYR A N 1
ATOM 779 C CA . TYR A 1 95 ? 17.970 -11.126 -5.054 1.00 58.94 95 TYR A CA 1
ATOM 780 C C . TYR A 1 95 ? 17.587 -10.598 -6.430 1.00 58.94 95 TYR A C 1
ATOM 782 O O . TYR A 1 95 ? 17.418 -9.399 -6.633 1.00 58.94 95 TYR A O 1
ATOM 790 N N . LYS A 1 96 ? 17.404 -11.516 -7.384 1.00 66.00 96 LYS A N 1
ATOM 791 C CA . LYS A 1 96 ? 16.610 -11.196 -8.573 1.00 66.00 96 LYS A CA 1
ATOM 792 C C . LYS A 1 96 ? 15.177 -10.943 -8.097 1.00 66.00 96 LYS A C 1
ATOM 794 O O . LYS A 1 96 ? 14.555 -11.853 -7.549 1.00 66.00 96 LYS A O 1
ATOM 799 N N . ALA A 1 97 ? 14.672 -9.721 -8.279 1.00 70.94 97 ALA A N 1
ATOM 800 C CA . ALA A 1 97 ? 13.284 -9.371 -7.949 1.00 70.94 97 ALA A CA 1
ATOM 801 C C . ALA A 1 97 ? 12.294 -10.339 -8.626 1.00 70.94 97 ALA A C 1
ATOM 803 O O . ALA A 1 97 ? 11.308 -10.761 -8.021 1.00 70.94 97 ALA A O 1
ATOM 804 N N . TYR A 1 98 ? 12.653 -10.769 -9.839 1.00 74.88 98 TYR A N 1
ATOM 805 C CA . TYR A 1 98 ? 11.926 -11.724 -10.665 1.00 74.88 98 TYR A CA 1
ATOM 806 C C . TYR A 1 98 ? 12.755 -13.004 -10.838 1.00 74.88 98 TYR A C 1
ATOM 808 O O . TYR A 1 98 ? 13.774 -12.996 -11.536 1.00 74.88 98 TYR A O 1
ATOM 816 N N . PRO A 1 99 ? 12.367 -14.110 -10.186 1.00 70.75 99 PRO A N 1
ATOM 817 C CA . PRO A 1 99 ? 12.892 -15.440 -10.479 1.00 70.75 99 PRO A CA 1
ATOM 818 C C . PRO A 1 99 ? 12.729 -15.841 -11.952 1.00 70.75 99 PRO A C 1
ATOM 820 O O . PRO A 1 99 ? 11.859 -15.325 -12.655 1.00 70.75 99 PRO A O 1
ATOM 823 N N . GLU A 1 100 ? 13.520 -16.814 -12.410 1.00 67.25 100 GLU A N 1
ATOM 824 C CA . GLU A 1 100 ? 13.420 -17.340 -13.778 1.00 67.25 100 GLU A CA 1
ATOM 825 C C . GLU A 1 100 ? 11.998 -17.838 -14.082 1.00 67.25 100 GLU A C 1
ATOM 827 O O . GLU A 1 100 ? 11.412 -18.596 -13.308 1.00 67.25 100 GLU A O 1
ATOM 832 N N . GLY A 1 101 ? 11.426 -17.355 -15.190 1.00 68.69 101 GLY A N 1
ATOM 833 C CA . GLY A 1 101 ? 10.043 -17.632 -15.589 1.00 68.69 101 GLY A CA 1
ATOM 834 C C . GLY A 1 101 ? 8.986 -16.673 -15.023 1.00 68.69 101 GLY A C 1
ATOM 835 O O . GLY A 1 101 ? 7.807 -16.847 -15.320 1.00 68.69 101 GLY A O 1
ATOM 836 N N . THR A 1 102 ? 9.369 -15.655 -14.242 1.00 74.88 102 THR A N 1
ATOM 837 C CA . THR A 1 102 ? 8.454 -14.584 -13.803 1.00 74.88 102 THR A CA 1
ATOM 838 C C . THR A 1 102 ? 8.745 -13.269 -14.522 1.00 74.88 102 THR A C 1
ATOM 840 O O . THR A 1 102 ? 9.897 -12.935 -14.786 1.00 74.88 102 THR A O 1
ATOM 843 N N . SER A 1 103 ? 7.690 -12.527 -14.860 1.00 77.81 103 SER A N 1
ATOM 844 C CA . SER A 1 103 ? 7.778 -11.202 -15.479 1.00 77.81 103 SER A CA 1
ATOM 845 C C . SER A 1 103 ? 7.551 -10.092 -14.447 1.00 77.81 103 SER A C 1
ATOM 847 O O . SER A 1 103 ? 6.748 -10.294 -13.526 1.00 77.81 103 SER A O 1
ATOM 849 N N . PRO A 1 104 ? 8.164 -8.904 -14.623 1.00 82.94 104 PRO A N 1
ATOM 850 C CA . PRO A 1 104 ? 7.824 -7.733 -13.824 1.00 82.94 104 PRO A CA 1
ATOM 851 C C . PRO A 1 104 ? 6.337 -7.393 -13.939 1.00 82.94 104 PRO A C 1
ATOM 853 O O . PRO A 1 104 ? 5.722 -7.610 -14.980 1.00 82.94 104 PRO A O 1
ATOM 856 N N . GLY A 1 105 ? 5.757 -6.876 -12.856 1.00 82.81 105 GLY A N 1
ATOM 857 C CA . GLY A 1 105 ? 4.383 -6.367 -12.841 1.00 82.81 105 GLY A CA 1
ATOM 858 C C . GLY A 1 105 ? 3.295 -7.338 -12.388 1.00 82.81 105 GLY A C 1
ATOM 859 O O . GLY A 1 105 ? 2.181 -6.887 -12.164 1.00 82.81 105 GLY A O 1
ATOM 860 N N . ILE A 1 106 ? 3.575 -8.626 -12.175 1.00 87.81 106 ILE A N 1
ATOM 861 C CA . ILE A 1 106 ? 2.579 -9.536 -11.582 1.00 87.81 106 ILE A CA 1
ATOM 862 C C . ILE A 1 106 ? 2.702 -9.497 -10.056 1.00 87.81 106 ILE A C 1
ATOM 864 O O . ILE A 1 106 ? 3.643 -10.047 -9.493 1.00 87.81 106 ILE A O 1
ATOM 868 N N . LEU A 1 107 ? 1.743 -8.906 -9.357 1.00 88.62 107 LEU A N 1
ATOM 869 C CA . LEU A 1 107 ? 1.731 -8.894 -7.896 1.00 88.62 107 LEU A CA 1
ATOM 870 C C . LEU A 1 107 ? 0.773 -9.978 -7.402 1.00 88.62 107 LEU A C 1
ATOM 872 O O . LEU A 1 107 ? -0.406 -9.948 -7.736 1.00 88.62 107 LEU A O 1
ATOM 876 N N . LYS A 1 108 ? 1.278 -10.941 -6.622 1.00 89.38 108 LYS A N 1
ATOM 877 C CA . LYS A 1 108 ? 0.458 -11.963 -5.951 1.00 89.38 108 LYS A CA 1
ATOM 878 C C . LYS A 1 108 ? 0.783 -11.996 -4.467 1.00 89.38 108 LYS A C 1
ATOM 880 O O . LYS A 1 108 ? 1.878 -12.393 -4.062 1.00 89.38 108 LYS A O 1
ATOM 885 N N . LEU A 1 109 ? -0.173 -11.570 -3.663 1.00 90.38 109 LEU A N 1
ATOM 886 C CA . LEU A 1 109 ? -0.109 -11.513 -2.214 1.00 90.38 109 LEU A CA 1
ATOM 887 C C . LEU A 1 109 ? -1.261 -12.336 -1.652 1.00 90.38 109 LEU A C 1
ATOM 889 O O . LEU A 1 109 ? -2.408 -12.159 -2.051 1.00 90.38 109 LEU A O 1
ATOM 893 N N . SER A 1 110 ? -0.937 -13.234 -0.727 1.00 90.81 110 SER A N 1
ATOM 894 C CA . SER A 1 110 ? -1.908 -14.076 -0.030 1.00 90.81 110 SER A CA 1
ATOM 895 C C . SER A 1 110 ? -1.654 -14.004 1.469 1.00 90.81 110 SER A C 1
ATOM 897 O O . SER A 1 110 ? -0.539 -14.283 1.921 1.00 90.81 110 SER A O 1
ATOM 899 N N . ASN A 1 111 ? -2.681 -13.667 2.236 1.00 91.56 111 ASN A N 1
ATOM 900 C CA . ASN A 1 111 ? -2.682 -13.458 3.673 1.00 91.56 111 ASN A CA 1
ATOM 901 C C . ASN A 1 111 ? -1.557 -12.505 4.099 1.00 91.56 111 ASN A C 1
ATOM 903 O O . ASN A 1 111 ? -0.850 -12.739 5.090 1.00 91.56 111 ASN A O 1
ATOM 907 N N . GLN A 1 112 ? -1.346 -11.456 3.299 1.00 91.69 112 GLN A N 1
ATOM 908 C CA . GLN A 1 112 ? -0.235 -10.538 3.469 1.00 91.69 112 GLN A CA 1
ATOM 909 C C . GLN A 1 112 ? -0.438 -9.740 4.749 1.00 91.69 112 GLN A C 1
ATOM 911 O O . GLN A 1 112 ? -1.476 -9.118 4.971 1.00 91.69 112 GLN A O 1
ATOM 916 N N . LYS A 1 113 ? 0.578 -9.768 5.613 1.00 91.75 113 LYS A N 1
ATOM 917 C CA . LYS A 1 113 ? 0.593 -8.947 6.822 1.00 91.75 113 LYS A CA 1
ATOM 918 C C . LYS A 1 113 ? 0.843 -7.484 6.447 1.00 91.75 113 LYS A C 1
ATOM 920 O O . LYS A 1 113 ? 1.659 -7.229 5.550 1.00 91.75 113 LYS A O 1
ATOM 925 N N . PRO A 1 114 ? 0.210 -6.539 7.157 1.00 92.19 114 PRO A N 1
ATOM 926 C CA . PRO A 1 114 ? 0.468 -5.131 6.932 1.00 92.19 114 PRO A CA 1
ATOM 927 C C . PRO A 1 114 ? 1.897 -4.812 7.384 1.00 92.19 114 PRO A C 1
ATOM 929 O O . PRO A 1 114 ? 2.405 -5.408 8.339 1.00 92.19 114 PRO A O 1
ATOM 932 N N . LYS A 1 115 ? 2.551 -3.883 6.686 1.00 93.00 115 LYS A N 1
ATOM 933 C CA . LYS A 1 115 ? 3.833 -3.318 7.124 1.00 93.00 115 LYS A CA 1
ATOM 934 C C . LYS A 1 115 ? 3.622 -2.309 8.247 1.00 93.00 115 LYS A C 1
ATOM 936 O O . LYS A 1 115 ? 4.407 -2.269 9.189 1.00 93.00 115 LYS A O 1
ATOM 941 N N . TYR A 1 116 ? 2.544 -1.535 8.150 1.00 93.94 116 TYR A N 1
ATOM 942 C CA . TYR A 1 116 ? 2.218 -0.475 9.091 1.00 93.94 116 TYR A CA 1
ATOM 943 C C . TYR A 1 116 ? 0.952 -0.816 9.863 1.00 93.94 116 TYR A C 1
ATOM 945 O O . TYR A 1 116 ? -0.055 -1.243 9.298 1.00 93.94 116 TYR A O 1
ATOM 953 N N . GLN A 1 117 ? 1.018 -0.627 11.175 1.00 89.50 117 GLN A N 1
ATOM 954 C CA . GLN A 1 117 ? -0.152 -0.680 12.036 1.00 89.50 117 GLN A CA 1
ATOM 955 C C . GLN A 1 117 ? -0.827 0.681 11.995 1.00 89.50 117 GLN A C 1
ATOM 957 O O . GLN A 1 117 ? -0.157 1.713 12.046 1.00 89.50 117 GLN A O 1
ATOM 962 N N . ILE A 1 118 ? -2.149 0.678 11.916 1.00 89.12 118 ILE A N 1
ATOM 963 C CA . ILE A 1 118 ? -2.932 1.906 11.827 1.00 89.12 118 ILE A CA 1
ATOM 964 C C . ILE A 1 118 ? -3.775 2.080 13.080 1.00 89.12 118 ILE A C 1
ATOM 966 O O . ILE A 1 118 ? -4.289 1.117 13.656 1.00 89.12 118 ILE A O 1
ATOM 970 N N . THR A 1 119 ? -3.909 3.338 13.469 1.00 87.88 119 THR A N 1
ATOM 971 C CA . THR A 1 119 ? -4.818 3.819 14.504 1.00 87.88 119 THR A CA 1
ATOM 972 C C . THR A 1 119 ? -5.661 4.928 13.898 1.00 87.88 119 THR A C 1
ATOM 974 O O . THR A 1 119 ? -5.307 5.506 12.866 1.00 87.88 119 THR A O 1
ATOM 977 N N . THR A 1 120 ? -6.785 5.231 14.529 1.00 83.06 120 THR A N 1
ATOM 978 C CA . THR A 1 120 ? -7.621 6.346 14.107 1.00 83.06 120 THR A CA 1
ATOM 979 C C . THR A 1 120 ? -7.387 7.574 14.986 1.00 83.06 120 THR A C 1
ATOM 981 O O . THR A 1 120 ? -7.102 7.429 16.179 1.00 83.06 120 THR A O 1
ATOM 984 N N . PRO A 1 121 ? -7.597 8.802 14.469 1.00 80.31 121 PRO A N 1
ATOM 985 C CA . PRO A 1 121 ? -7.524 10.021 15.283 1.00 80.31 121 PRO A CA 1
ATOM 986 C C . PRO A 1 121 ? -8.472 10.011 16.494 1.00 80.31 121 PRO A C 1
ATOM 988 O O . PRO A 1 121 ? -8.255 10.721 17.473 1.00 80.31 121 PRO A O 1
ATOM 991 N N . TRP A 1 122 ? -9.531 9.197 16.439 1.00 78.75 122 TRP A N 1
ATOM 992 C CA . TRP A 1 122 ? -10.526 9.050 17.503 1.00 78.75 122 TRP A CA 1
ATOM 993 C C . TRP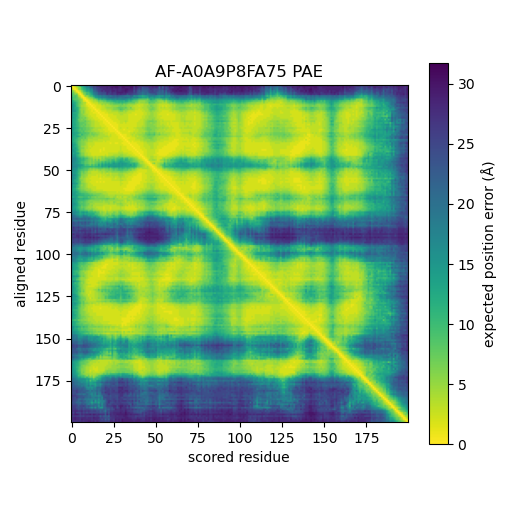 A 1 122 ? -10.188 7.934 18.508 1.00 78.75 122 TRP A C 1
ATOM 995 O O . TRP A 1 122 ? -11.036 7.613 19.344 1.00 78.75 122 TRP A O 1
ATOM 1005 N N . SER A 1 123 ? -9.001 7.323 18.404 1.00 79.50 123 SER A N 1
ATOM 1006 C CA . SER A 1 123 ? -8.457 6.253 19.263 1.00 79.50 123 SER A CA 1
ATOM 1007 C C . SER A 1 123 ? -9.278 4.956 19.334 1.00 79.50 123 SER A C 1
ATOM 1009 O O . SER A 1 123 ? -8.925 4.058 20.094 1.00 79.50 123 SER A O 1
ATOM 1011 N N . LYS A 1 124 ? -10.354 4.839 18.549 1.00 84.38 124 LYS A N 1
ATOM 1012 C CA . LYS A 1 124 ? -11.208 3.649 18.439 1.00 84.38 124 LYS A CA 1
ATOM 1013 C C . LYS A 1 124 ? -11.344 3.254 16.977 1.00 84.38 124 LYS A C 1
ATOM 1015 O O . LYS A 1 124 ? -11.683 4.103 16.148 1.00 84.38 124 LYS A O 1
ATOM 1020 N N . ILE A 1 125 ? -11.098 1.987 16.680 1.00 84.00 125 ILE A N 1
ATOM 1021 C CA . ILE A 1 125 ? -11.173 1.406 15.334 1.00 84.00 125 ILE A CA 1
ATOM 1022 C C . ILE A 1 125 ? -12.028 0.134 15.312 1.00 84.00 125 ILE A C 1
ATOM 1024 O O . ILE A 1 125 ? -12.589 -0.202 14.272 1.00 84.00 125 ILE A O 1
ATOM 1028 N N . GLY A 1 126 ? -12.169 -0.560 16.446 1.00 84.56 126 GLY A N 1
ATOM 1029 C CA . GLY A 1 126 ? -12.999 -1.753 16.543 1.00 84.56 126 GLY A CA 1
ATOM 1030 C C . GLY A 1 126 ? -14.464 -1.431 16.259 1.00 84.56 126 GLY A C 1
ATOM 1031 O O . GLY A 1 126 ? -15.016 -0.484 16.821 1.00 84.56 126 GLY A O 1
ATOM 1032 N N . GLY A 1 127 ? -15.090 -2.218 15.384 1.00 83.81 127 GLY A N 1
ATOM 1033 C CA . GLY A 1 127 ? -16.475 -2.007 14.968 1.00 83.81 127 GLY A CA 1
ATOM 1034 C C . GLY A 1 127 ? -16.682 -0.895 13.942 1.00 83.81 127 GLY A C 1
ATOM 1035 O O . GLY A 1 127 ? -17.833 -0.593 13.637 1.00 83.81 127 GLY A O 1
ATOM 1036 N N . ALA A 1 128 ? -15.618 -0.276 13.414 1.00 85.12 128 ALA A N 1
ATOM 1037 C CA . ALA A 1 128 ? -15.743 0.695 12.331 1.00 85.12 128 ALA A CA 1
ATOM 1038 C C . ALA A 1 128 ? -16.386 0.038 11.101 1.00 85.12 128 ALA A C 1
ATOM 1040 O O . ALA A 1 128 ? -15.834 -0.898 10.523 1.00 85.12 128 ALA A O 1
ATOM 1041 N N . GLU A 1 129 ? -17.565 0.523 10.731 1.00 85.19 129 GLU A N 1
ATOM 1042 C CA . GLU A 1 129 ? -18.278 0.133 9.516 1.00 85.19 129 GLU A CA 1
ATOM 1043 C C . GLU A 1 129 ? -17.712 0.884 8.310 1.00 85.19 129 GLU A C 1
ATOM 1045 O O . GLU A 1 129 ? -16.930 1.821 8.462 1.00 85.19 129 GLU A O 1
ATOM 1050 N N . ASN A 1 130 ? -18.113 0.491 7.107 1.00 88.31 130 ASN A N 1
ATOM 1051 C CA . ASN A 1 130 ? -17.776 1.185 5.868 1.00 88.31 130 ASN A CA 1
ATOM 1052 C C . ASN A 1 130 ? -16.270 1.333 5.572 1.00 88.31 130 ASN A C 1
ATOM 1054 O O . ASN A 1 130 ? -15.853 2.301 4.931 1.00 88.31 130 ASN A O 1
ATOM 1058 N N . CYS A 1 131 ? -15.444 0.392 6.038 1.00 89.88 131 CYS A N 1
ATOM 1059 C CA . CYS A 1 131 ? -14.015 0.387 5.740 1.00 89.88 131 CYS A CA 1
ATOM 1060 C C . CYS A 1 131 ? -13.770 -0.205 4.349 1.00 89.88 131 CYS A C 1
ATOM 1062 O O . CYS A 1 131 ? -14.418 -1.170 3.957 1.00 89.88 131 CYS A O 1
ATOM 1064 N N . THR A 1 132 ? -12.814 0.354 3.612 1.00 92.38 132 THR A N 1
ATOM 1065 C CA . THR A 1 132 ? -12.403 -0.169 2.299 1.00 92.38 132 THR A CA 1
ATOM 1066 C C . THR A 1 132 ? -10.888 -0.203 2.189 1.00 92.38 132 THR A C 1
ATOM 1068 O O . THR A 1 132 ? -10.187 0.627 2.773 1.00 92.38 132 THR A O 1
ATOM 1071 N N . LEU A 1 133 ? -10.367 -1.173 1.444 1.00 93.00 133 LEU A N 1
ATOM 1072 C CA . LEU A 1 133 ? -8.981 -1.204 1.005 1.00 93.00 133 LEU A CA 1
ATOM 1073 C C . LEU A 1 133 ? -8.904 -0.716 -0.433 1.00 93.00 133 LEU A C 1
ATOM 1075 O O . LEU A 1 133 ? -9.706 -1.112 -1.273 1.00 93.00 133 LEU A O 1
ATOM 1079 N N . GLN A 1 134 ? -7.916 0.117 -0.723 1.00 92.19 134 GLN A N 1
ATOM 1080 C CA . GLN A 1 134 ? -7.652 0.596 -2.064 1.00 92.19 134 GLN A CA 1
ATOM 1081 C C . GLN A 1 134 ? -6.209 0.300 -2.454 1.00 92.19 134 GLN A C 1
ATOM 1083 O O . GLN A 1 134 ? -5.260 0.682 -1.770 1.00 92.19 134 GLN A O 1
ATOM 1088 N N . PHE A 1 135 ? -6.043 -0.365 -3.586 1.00 92.88 135 PHE A N 1
ATOM 1089 C CA . PHE A 1 135 ? -4.769 -0.525 -4.254 1.00 92.88 135 PHE A CA 1
ATOM 1090 C C . PHE A 1 135 ? -4.458 0.716 -5.096 1.00 92.88 135 PHE A C 1
ATOM 1092 O O . PHE A 1 135 ? -5.286 1.181 -5.883 1.00 92.88 135 PHE A O 1
ATOM 1099 N N . LYS A 1 136 ? -3.256 1.264 -4.921 1.00 92.62 136 LYS A N 1
ATOM 1100 C CA . LYS A 1 136 ? -2.751 2.434 -5.640 1.00 92.62 136 LYS A CA 1
ATOM 1101 C C . LYS A 1 136 ? -1.320 2.185 -6.100 1.00 92.62 136 LYS A C 1
ATOM 1103 O O . LYS A 1 136 ? -0.585 1.390 -5.509 1.00 92.62 136 LYS A O 1
ATOM 1108 N N . TYR A 1 137 ? -0.905 2.889 -7.144 1.00 92.69 137 TYR A N 1
ATOM 1109 C CA . TYR A 1 137 ? 0.475 2.840 -7.612 1.00 92.69 137 TYR A CA 1
ATOM 1110 C C . TYR A 1 137 ? 0.967 4.181 -8.162 1.00 92.69 137 TYR A C 1
ATOM 1112 O O . TYR A 1 137 ? 0.195 4.997 -8.666 1.00 92.69 137 TYR A O 1
ATOM 1120 N N . ASN A 1 138 ? 2.280 4.375 -8.085 1.00 93.81 138 ASN A N 1
ATOM 1121 C CA . ASN A 1 138 ? 3.060 5.362 -8.819 1.00 93.81 138 ASN A CA 1
ATOM 1122 C C . ASN A 1 138 ? 3.876 4.651 -9.879 1.00 93.81 138 ASN A C 1
ATOM 1124 O O . ASN A 1 138 ? 4.526 3.654 -9.562 1.00 93.81 138 ASN A O 1
ATOM 1128 N N . VAL A 1 139 ? 3.995 5.227 -11.061 1.00 93.19 139 VAL A N 1
ATOM 1129 C CA . VAL A 1 139 ? 5.010 4.806 -12.016 1.00 93.19 139 VAL A CA 1
ATOM 1130 C C . VAL A 1 139 ? 6.049 5.896 -12.165 1.00 93.19 139 VAL A C 1
ATOM 1132 O O . VAL A 1 139 ? 5.745 7.062 -12.422 1.00 93.19 139 VAL A O 1
ATOM 1135 N N . GLN A 1 140 ? 7.300 5.485 -11.995 1.00 94.50 140 GLN A N 1
ATOM 1136 C CA . GLN A 1 140 ? 8.455 6.353 -12.105 1.00 94.50 140 GLN A CA 1
ATOM 1137 C C . GLN A 1 140 ? 9.166 6.031 -13.419 1.00 94.50 140 GLN A C 1
ATOM 1139 O O . GLN A 1 140 ? 9.705 4.925 -13.560 1.00 94.50 140 GLN A O 1
ATOM 1144 N N . PRO A 1 141 ? 9.145 6.948 -14.400 1.00 94.88 141 PRO A N 1
ATOM 1145 C CA . PRO A 1 141 ? 9.878 6.741 -15.630 1.00 94.88 141 PRO A CA 1
ATOM 1146 C C . PRO A 1 141 ? 11.373 7.046 -15.460 1.00 94.88 141 PRO A C 1
ATOM 1148 O O . PRO A 1 141 ? 11.780 7.729 -14.520 1.00 94.88 141 PRO A O 1
ATOM 1151 N N . TRP A 1 142 ? 12.195 6.577 -16.397 1.00 91.56 142 TRP A N 1
ATOM 1152 C CA . TRP A 1 142 ? 13.587 7.005 -16.541 1.00 91.56 142 TRP A CA 1
ATOM 1153 C C . TRP A 1 142 ? 13.671 8.476 -16.938 1.00 91.56 142 TRP A C 1
ATOM 1155 O O . TRP A 1 142 ? 14.495 9.219 -16.411 1.00 91.56 142 TRP A O 1
ATOM 1165 N N . VAL A 1 143 ? 12.798 8.896 -17.855 1.00 93.44 143 VAL A N 1
ATOM 1166 C CA . VAL A 1 143 ? 12.701 10.274 -18.333 1.00 93.44 143 VAL A CA 1
ATOM 1167 C C . VAL A 1 143 ? 11.236 10.700 -18.351 1.00 93.44 143 VAL A C 1
ATOM 1169 O O . VAL A 1 143 ? 10.415 10.093 -19.039 1.00 93.44 143 VAL A O 1
ATOM 1172 N N . GLY A 1 144 ? 10.908 11.766 -17.620 1.00 91.69 144 GLY A N 1
ATOM 1173 C CA . GLY A 1 144 ? 9.581 12.385 -17.632 1.00 91.69 144 GLY A CA 1
ATOM 1174 C C . GLY A 1 144 ? 8.932 12.508 -16.255 1.00 91.69 144 GLY A C 1
ATOM 1175 O O . GLY A 1 144 ? 9.576 12.338 -15.221 1.00 91.69 144 GLY A O 1
ATOM 1176 N N . ALA A 1 145 ? 7.642 12.843 -16.258 1.00 90.81 145 ALA A N 1
ATOM 1177 C CA . ALA A 1 145 ? 6.857 13.048 -15.047 1.00 90.81 145 ALA A CA 1
ATOM 1178 C C . ALA A 1 145 ? 6.405 11.724 -14.413 1.00 90.81 145 ALA A C 1
ATOM 1180 O O . ALA A 1 145 ? 6.112 10.751 -15.107 1.00 90.81 145 ALA A O 1
ATOM 1181 N N . LEU A 1 146 ? 6.299 11.724 -13.083 1.00 90.31 146 LEU A N 1
ATOM 1182 C CA . LEU A 1 146 ? 5.653 10.652 -12.328 1.00 90.31 146 LEU A CA 1
ATOM 1183 C C . LEU A 1 146 ? 4.163 10.599 -12.681 1.00 90.31 146 LEU A C 1
ATOM 1185 O O . LEU A 1 146 ? 3.526 11.651 -12.776 1.00 90.31 146 LEU A O 1
ATOM 1189 N N . TYR A 1 147 ? 3.601 9.398 -12.821 1.00 85.94 147 TYR A N 1
ATOM 1190 C CA . TYR A 1 147 ? 2.161 9.236 -13.020 1.00 85.94 147 TYR A CA 1
ATOM 1191 C C . TYR A 1 147 ? 1.545 8.291 -11.993 1.00 85.94 147 TYR A C 1
ATOM 1193 O O . TYR A 1 147 ? 2.126 7.275 -11.616 1.00 85.94 147 TYR A O 1
ATOM 1201 N N . TRP A 1 148 ? 0.337 8.636 -11.555 1.00 87.25 148 TRP A N 1
ATOM 1202 C CA . TRP A 1 148 ? -0.364 7.962 -10.467 1.00 87.25 148 TRP A CA 1
ATOM 1203 C C . TRP A 1 148 ? -1.576 7.193 -10.973 1.00 87.25 148 TRP A C 1
ATOM 1205 O O . TRP A 1 148 ? -2.243 7.615 -11.919 1.00 87.25 148 TRP A O 1
ATOM 1215 N N . SER A 1 149 ? -1.898 6.093 -10.297 1.00 81.00 149 SER A N 1
ATOM 1216 C CA . SER A 1 149 ? -3.162 5.391 -10.486 1.00 81.00 149 SER A CA 1
ATOM 1217 C C . SER A 1 149 ? -4.328 6.333 -10.184 1.00 81.00 149 SER A C 1
ATOM 1219 O O . SER A 1 149 ? -4.438 6.845 -9.066 1.00 81.00 149 SER A O 1
ATOM 1221 N N . SER A 1 150 ? -5.216 6.533 -11.155 1.00 69.19 150 SER A N 1
ATOM 1222 C CA . SER A 1 150 ? -6.474 7.241 -10.941 1.00 69.19 150 SER A CA 1
ATOM 1223 C C . SER A 1 150 ? -7.619 6.227 -10.854 1.00 69.19 150 SER A C 1
ATOM 1225 O O . SER A 1 150 ? -7.750 5.386 -11.746 1.00 69.19 150 SER A O 1
ATOM 1227 N N . PRO A 1 151 ? -8.481 6.299 -9.822 1.00 65.19 151 PRO A N 1
ATOM 1228 C CA . PRO A 1 151 ? -9.687 5.476 -9.761 1.00 65.19 151 PRO A CA 1
ATOM 1229 C C . PRO A 1 151 ? -10.718 5.882 -10.822 1.00 65.19 151 PRO A C 1
ATOM 1231 O O . PRO A 1 151 ? -11.625 5.115 -11.123 1.00 65.19 151 PRO A O 1
ATOM 1234 N N . ARG A 1 152 ? -10.604 7.092 -11.386 1.00 62.62 152 ARG A N 1
ATOM 1235 C CA . ARG A 1 152 ? -11.461 7.562 -12.478 1.00 62.62 152 ARG A CA 1
ATOM 1236 C C . ARG A 1 152 ? -10.694 7.518 -13.798 1.00 62.62 152 ARG A C 1
ATOM 1238 O O . ARG A 1 152 ? -9.539 7.955 -13.808 1.00 62.62 152 ARG A O 1
ATOM 1245 N N . PRO A 1 153 ? -11.321 7.061 -14.892 1.00 58.72 153 PRO A N 1
ATOM 1246 C CA . PRO A 1 153 ? -10.719 7.178 -16.210 1.00 58.72 153 PRO A CA 1
ATOM 1247 C C . PRO A 1 153 ? -10.455 8.657 -16.517 1.00 58.72 153 PRO A C 1
ATOM 1249 O O . PRO A 1 153 ? -11.278 9.522 -16.203 1.00 58.72 153 PRO A O 1
ATOM 1252 N N . PHE A 1 154 ? -9.296 8.954 -17.095 1.00 50.12 154 PHE A N 1
ATOM 1253 C CA . PHE A 1 154 ? -8.933 10.307 -17.515 1.00 50.12 154 PHE A CA 1
ATOM 1254 C C . PHE A 1 154 ? -8.596 10.291 -19.003 1.00 50.12 154 PHE A C 1
ATOM 1256 O O . PHE A 1 154 ? -7.599 9.704 -19.411 1.00 50.12 154 PHE A O 1
ATOM 1263 N N . GLY A 1 155 ? -9.427 10.927 -19.831 1.00 65.62 155 GLY A N 1
ATOM 1264 C CA . GLY A 1 155 ? -9.276 10.860 -21.287 1.00 65.62 155 GLY A CA 1
ATOM 1265 C C . GLY A 1 155 ? -9.376 9.418 -21.800 1.00 65.62 155 GLY A C 1
ATOM 1266 O O . GLY A 1 155 ? -10.334 8.721 -21.488 1.00 65.62 155 GLY A O 1
ATOM 1267 N N . MET A 1 156 ? -8.375 8.974 -22.564 1.00 51.47 156 MET A N 1
ATOM 1268 C CA . MET A 1 156 ? -8.292 7.614 -23.128 1.00 51.47 156 MET A CA 1
ATOM 1269 C C . MET A 1 156 ? -7.706 6.573 -22.156 1.00 51.47 156 MET A C 1
ATOM 1271 O O . MET A 1 156 ? -7.486 5.429 -22.546 1.00 51.47 156 MET A O 1
ATOM 1275 N N . TRP A 1 157 ? -7.403 6.960 -20.915 1.00 52.44 157 TRP A N 1
ATOM 1276 C CA . TRP A 1 157 ? -6.838 6.060 -19.914 1.00 52.44 157 TRP A CA 1
ATOM 1277 C C . TRP A 1 157 ? -7.962 5.392 -19.123 1.00 52.44 157 TRP A C 1
ATOM 1279 O O . TRP A 1 157 ? -8.712 6.074 -18.418 1.00 52.44 157 TRP A O 1
ATOM 1289 N N . GLU A 1 158 ? -8.069 4.068 -19.227 1.00 58.81 158 GLU A N 1
ATOM 1290 C CA . GLU A 1 158 ? -8.955 3.276 -18.374 1.00 58.81 158 GLU A CA 1
ATOM 1291 C C . GLU A 1 158 ? -8.518 3.419 -16.908 1.00 58.81 158 GLU A C 1
ATOM 1293 O O . GLU A 1 158 ? -7.334 3.335 -16.574 1.00 58.81 158 GLU A O 1
ATOM 1298 N N . GLY A 1 159 ? -9.481 3.704 -16.026 1.00 62.00 159 GLY A N 1
ATOM 1299 C CA . GLY A 1 159 ? -9.234 3.716 -14.587 1.00 62.00 159 GLY A CA 1
ATOM 1300 C C . GLY A 1 159 ? -8.888 2.310 -14.103 1.00 62.00 159 GLY A C 1
ATOM 1301 O O . GLY A 1 159 ? -9.309 1.323 -14.703 1.00 62.00 159 GLY A O 1
ATOM 1302 N N . LEU A 1 160 ? -8.136 2.208 -13.007 1.00 68.75 160 LEU A N 1
ATOM 1303 C CA . LEU A 1 160 ? -7.764 0.911 -12.444 1.00 68.75 160 LEU A CA 1
ATOM 1304 C C . LEU A 1 160 ? -9.027 0.147 -12.000 1.00 68.75 160 LEU A C 1
ATOM 1306 O O . LEU A 1 160 ? -9.634 0.466 -10.974 1.00 68.75 160 LEU A O 1
ATOM 1310 N N . GLN A 1 161 ? -9.434 -0.848 -12.786 1.00 66.69 161 GLN A N 1
ATOM 1311 C CA . GLN A 1 161 ? -10.590 -1.686 -12.487 1.00 66.69 161 GLN A CA 1
ATOM 1312 C C . GLN A 1 161 ? -10.250 -2.638 -11.331 1.00 66.69 161 GLN A C 1
ATOM 1314 O O . GLN A 1 161 ? -9.135 -3.141 -11.248 1.00 66.69 161 GLN A O 1
ATOM 1319 N N . GLY A 1 162 ? -11.177 -2.834 -10.388 1.00 72.62 162 GLY A N 1
ATOM 1320 C CA . GLY A 1 162 ? -10.951 -3.731 -9.243 1.00 72.62 162 GLY A CA 1
ATOM 1321 C C . GLY A 1 162 ? -9.963 -3.212 -8.187 1.00 72.62 162 GLY A C 1
ATOM 1322 O O . GLY A 1 162 ? -9.575 -3.954 -7.292 1.00 72.62 162 GLY A O 1
ATOM 1323 N N . ALA A 1 163 ? -9.577 -1.932 -8.240 1.00 80.44 163 ALA A N 1
ATOM 1324 C CA . ALA A 1 163 ? -8.639 -1.333 -7.287 1.00 80.44 163 ALA A CA 1
ATOM 1325 C C . ALA A 1 163 ? -9.165 -1.235 -5.847 1.00 80.44 163 ALA A C 1
ATOM 1327 O O . ALA A 1 163 ? -8.389 -0.951 -4.939 1.00 80.44 163 ALA A O 1
ATOM 1328 N N . MET A 1 164 ? -10.475 -1.364 -5.642 1.00 86.50 164 MET A N 1
ATOM 1329 C CA . MET A 1 164 ? -11.127 -1.208 -4.343 1.00 86.50 164 MET A CA 1
ATOM 1330 C C . MET A 1 164 ? -11.669 -2.554 -3.873 1.00 86.50 164 MET A C 1
ATOM 1332 O O . MET A 1 164 ? -12.251 -3.297 -4.664 1.00 86.50 164 MET A O 1
ATOM 1336 N N . SER A 1 165 ? -11.480 -2.856 -2.591 1.00 88.88 165 SER A N 1
ATOM 1337 C CA . SER A 1 165 ? -12.154 -3.976 -1.945 1.00 88.88 165 SER A CA 1
ATOM 1338 C C . SER A 1 165 ? -13.637 -3.683 -1.766 1.00 88.88 165 SER A C 1
ATOM 1340 O O . SER A 1 165 ? -14.071 -2.527 -1.803 1.00 88.88 165 SER A O 1
ATOM 1342 N N . ASP A 1 166 ? -14.382 -4.740 -1.463 1.00 88.12 166 ASP A N 1
ATOM 1343 C CA . ASP A 1 166 ? -15.699 -4.589 -0.873 1.00 88.12 166 ASP A CA 1
ATOM 1344 C C . ASP A 1 166 ? -15.608 -3.868 0.481 1.00 88.12 166 ASP A C 1
ATOM 1346 O O . ASP A 1 166 ? -14.531 -3.656 1.065 1.00 88.12 166 ASP A O 1
ATOM 1350 N N . VAL A 1 167 ? -16.769 -3.393 0.909 1.00 89.94 167 VAL A N 1
ATOM 1351 C CA . VAL A 1 167 ? -16.926 -2.648 2.142 1.00 89.94 167 VAL A CA 1
ATOM 1352 C C . VAL A 1 167 ? -17.025 -3.632 3.299 1.00 89.94 167 VAL A C 1
ATOM 1354 O O . VAL A 1 167 ? -18.009 -4.359 3.394 1.00 89.94 167 VAL A O 1
ATOM 1357 N N . PHE A 1 168 ? -16.076 -3.563 4.230 1.00 89.31 168 PHE A N 1
ATOM 1358 C CA . PHE A 1 168 ? -16.039 -4.448 5.390 1.00 89.31 168 PHE A CA 1
ATOM 1359 C C . PHE A 1 168 ? -16.159 -3.685 6.710 1.00 89.31 168 PHE A C 1
ATOM 1361 O O . PHE A 1 168 ? -15.871 -2.486 6.819 1.00 89.31 168 PHE A O 1
ATOM 1368 N N . GLN A 1 169 ? -16.567 -4.414 7.748 1.00 89.00 169 GLN A N 1
ATOM 1369 C CA . GLN A 1 169 ? -16.593 -3.929 9.122 1.00 89.00 169 GLN A CA 1
ATOM 1370 C C . GLN A 1 169 ? -15.371 -4.432 9.895 1.00 89.00 169 GLN A C 1
ATOM 1372 O O . GLN A 1 169 ? -15.019 -5.612 9.855 1.00 89.00 169 GLN A O 1
ATOM 1377 N N . MET A 1 170 ? -14.728 -3.540 10.649 1.00 87.00 170 MET A N 1
ATOM 1378 C CA . MET A 1 170 ? -13.633 -3.921 11.536 1.00 87.00 170 MET A CA 1
ATOM 1379 C C . MET A 1 170 ? -14.136 -4.803 12.682 1.00 87.00 170 MET A C 1
ATOM 1381 O O . MET A 1 170 ? -15.132 -4.459 13.327 1.00 87.00 170 MET A O 1
ATOM 1385 N N . PRO A 1 171 ? -13.421 -5.888 13.029 1.00 86.06 171 PRO A N 1
ATOM 1386 C CA . PRO A 1 171 ? -13.796 -6.707 14.167 1.00 86.06 171 PRO A CA 1
ATOM 1387 C C . PRO A 1 171 ? -13.714 -5.895 15.459 1.00 86.06 171 PRO A C 1
ATOM 1389 O O . PRO A 1 171 ? -12.852 -5.029 15.635 1.00 86.06 171 PRO A O 1
ATOM 1392 N N . PHE A 1 172 ? -14.604 -6.197 16.396 1.00 84.75 172 PHE A N 1
ATOM 1393 C CA . PHE A 1 172 ? -14.582 -5.547 17.695 1.00 84.75 172 PHE A CA 1
ATOM 1394 C C . PHE A 1 172 ? -13.395 -6.023 18.540 1.00 84.75 172 PHE A C 1
ATOM 1396 O O . PHE A 1 172 ? -12.954 -7.173 18.456 1.00 84.75 172 PHE A O 1
ATOM 1403 N N . VAL A 1 173 ? -12.896 -5.144 19.414 1.00 80.88 173 VAL A N 1
ATOM 1404 C CA . VAL A 1 173 ? -11.813 -5.485 20.343 1.00 80.88 173 VAL A CA 1
ATOM 1405 C C . VAL A 1 173 ? -12.259 -6.629 21.256 1.00 80.88 173 VAL A C 1
ATOM 1407 O O . VAL A 1 173 ? -13.367 -6.619 21.806 1.00 80.88 173 VAL A O 1
ATOM 1410 N N . LYS A 1 174 ? -11.381 -7.625 21.423 1.00 65.38 174 LYS A N 1
ATOM 1411 C CA . LYS A 1 174 ? -11.586 -8.771 22.317 1.00 65.38 174 LYS A CA 1
ATOM 1412 C C . LYS A 1 174 ? -11.942 -8.253 23.719 1.00 65.38 174 LYS A C 1
ATOM 1414 O O . LYS A 1 174 ? -11.198 -7.443 24.262 1.00 65.38 174 LYS A O 1
ATOM 1419 N N . ASN A 1 175 ? -13.066 -8.724 24.272 1.00 63.19 175 ASN A N 1
ATOM 1420 C CA . ASN A 1 175 ? -13.716 -8.292 25.531 1.00 63.19 175 ASN A CA 1
ATOM 1421 C C . ASN A 1 175 ? -14.765 -7.166 25.423 1.00 63.19 175 ASN A C 1
ATOM 1423 O O . ASN A 1 175 ? -15.299 -6.741 26.445 1.00 63.19 175 ASN A O 1
ATOM 1427 N N . SER A 1 176 ? -15.114 -6.701 24.225 1.00 60.94 176 SER A N 1
ATOM 1428 C CA . SER A 1 176 ? -16.333 -5.903 24.033 1.00 60.94 176 SER A CA 1
ATOM 1429 C C . SER A 1 176 ? -17.567 -6.811 23.927 1.00 60.94 176 SER A C 1
ATOM 1431 O O . SER A 1 176 ? -17.478 -7.930 23.420 1.00 60.94 176 SER A O 1
ATOM 1433 N N . ALA A 1 177 ? -18.735 -6.333 24.374 1.00 57.78 177 ALA A N 1
ATOM 1434 C CA . ALA A 1 177 ? -19.992 -7.096 24.350 1.00 57.78 177 ALA A CA 1
ATOM 1435 C C . ALA A 1 177 ? -20.415 -7.567 22.938 1.00 57.78 177 ALA A C 1
ATOM 1437 O O . ALA A 1 177 ? -21.218 -8.486 22.810 1.00 57.78 177 ALA A O 1
ATOM 1438 N N . GLN A 1 178 ? -19.860 -6.959 21.884 1.00 58.00 178 GLN A N 1
ATOM 1439 C CA . GLN A 1 178 ? -20.139 -7.265 20.476 1.00 58.00 178 GLN A CA 1
ATOM 1440 C C . GLN A 1 178 ? -19.115 -8.228 19.835 1.00 58.00 178 GLN A C 1
ATOM 1442 O O . GLN A 1 178 ? -19.401 -8.806 18.788 1.00 58.00 178 GLN A O 1
ATOM 1447 N N . ALA A 1 179 ? -17.964 -8.488 20.472 1.00 54.34 179 ALA A N 1
ATOM 1448 C CA . ALA A 1 179 ? -16.913 -9.365 19.932 1.00 54.34 179 ALA A CA 1
ATOM 1449 C C . ALA A 1 179 ? -17.285 -10.862 19.903 1.00 54.34 179 ALA A C 1
ATOM 1451 O O . ALA A 1 179 ? -16.642 -11.645 19.205 1.00 54.34 179 ALA A O 1
ATOM 1452 N N . SER A 1 180 ? -18.304 -11.280 20.660 1.00 49.78 180 SER A N 1
ATOM 1453 C CA . SER A 1 180 ? -18.811 -12.659 20.653 1.00 49.78 180 SER A CA 1
ATOM 1454 C C . SER A 1 180 ? -19.669 -12.985 19.424 1.00 49.78 180 SER A C 1
ATOM 1456 O O . SER A 1 180 ? -19.762 -14.159 19.078 1.00 49.78 180 SER A O 1
ATOM 1458 N N . LYS A 1 181 ? -20.242 -11.979 18.741 1.00 49.41 181 LYS A N 1
ATOM 1459 C CA . LYS A 1 181 ? -21.030 -12.151 17.503 1.00 49.41 181 LYS A CA 1
ATOM 1460 C C . LYS A 1 181 ? -20.175 -12.126 16.231 1.00 49.41 181 LYS A C 1
ATOM 1462 O O . LYS A 1 181 ? -20.413 -12.904 15.323 1.00 49.41 181 LYS A O 1
ATOM 1467 N N . SER A 1 182 ? -19.126 -11.306 16.187 1.00 49.81 182 SER A N 1
ATOM 1468 C CA . SER A 1 182 ? -18.319 -11.053 14.979 1.00 49.81 182 SER A CA 1
ATOM 1469 C C . SER A 1 182 ? -17.301 -12.149 14.617 1.00 49.81 182 SER A C 1
ATOM 1471 O O . SER A 1 182 ? -16.443 -11.934 13.766 1.00 49.81 182 SER A O 1
ATOM 1473 N N . LYS A 1 183 ? -17.307 -13.305 15.295 1.00 51.34 183 LYS A N 1
ATOM 1474 C CA . LYS A 1 183 ? -16.349 -14.394 15.018 1.00 51.34 183 LYS A CA 1
ATOM 1475 C C . LYS A 1 183 ? -16.735 -15.204 13.771 1.00 51.34 183 LYS A C 1
ATOM 1477 O O . LYS A 1 183 ? -15.879 -15.881 13.211 1.00 51.34 183 LYS A O 1
ATOM 1482 N N . GLU A 1 184 ? -17.996 -15.113 13.354 1.00 48.25 184 GLU A N 1
ATOM 1483 C CA . GLU A 1 184 ? -18.573 -15.822 12.204 1.00 48.25 184 GLU A CA 1
ATOM 1484 C C . GLU A 1 184 ? -18.439 -15.023 10.884 1.00 48.25 184 GLU A C 1
ATOM 1486 O O . GLU A 1 184 ? -18.380 -15.619 9.809 1.00 48.25 184 GLU A O 1
ATOM 1491 N N . ASP A 1 185 ? -18.250 -13.696 10.980 1.00 49.38 185 ASP A N 1
ATOM 1492 C CA . ASP A 1 185 ? -18.183 -12.743 9.852 1.00 49.38 185 ASP A CA 1
ATOM 1493 C C . ASP A 1 185 ? -16.757 -12.422 9.355 1.00 49.38 185 ASP A C 1
ATOM 1495 O O . ASP A 1 185 ? -16.572 -11.618 8.447 1.00 49.38 185 ASP A O 1
ATOM 1499 N N . LEU A 1 186 ? -15.718 -13.057 9.907 1.00 53.25 186 LEU A N 1
ATOM 1500 C CA . LEU A 1 186 ? -14.318 -12.875 9.483 1.00 53.25 186 LEU A CA 1
ATOM 1501 C C . LEU A 1 186 ? -14.001 -13.634 8.178 1.00 53.25 186 LEU A C 1
ATOM 1503 O O . LEU A 1 186 ? -13.072 -14.445 8.130 1.00 53.25 186 LEU A O 1
ATOM 1507 N N . LYS A 1 187 ? -14.788 -13.420 7.121 1.00 54.59 187 LYS A N 1
ATOM 1508 C CA . LYS A 1 187 ? -14.519 -13.982 5.791 1.00 54.59 187 LYS A CA 1
ATOM 1509 C C . LYS A 1 187 ? -13.672 -13.013 4.968 1.00 54.59 187 LYS A C 1
ATOM 1511 O O . LYS A 1 187 ? -13.835 -11.803 5.054 1.00 54.59 187 LYS A O 1
ATOM 1516 N N . THR A 1 188 ? -12.757 -13.562 4.171 1.00 52.41 188 THR A N 1
ATOM 1517 C CA . THR A 1 188 ? -12.007 -12.807 3.163 1.00 52.41 188 THR A CA 1
ATOM 1518 C C . THR A 1 188 ? -12.982 -12.312 2.097 1.00 52.41 188 THR A C 1
ATOM 1520 O O . THR A 1 188 ? -13.542 -13.120 1.353 1.00 52.41 188 THR A O 1
ATOM 1523 N N . GLU A 1 189 ? -13.209 -11.004 2.028 1.00 53.53 189 GLU A N 1
ATOM 1524 C CA . GLU A 1 189 ? -14.004 -10.400 0.959 1.00 53.53 189 GLU A CA 1
ATOM 1525 C C . GLU A 1 189 ? -13.202 -10.420 -0.348 1.00 53.53 189 GLU A C 1
ATOM 1527 O O . GLU A 1 189 ? -12.020 -10.073 -0.386 1.00 53.53 189 GLU A O 1
ATOM 1532 N N . THR A 1 190 ? -13.827 -10.919 -1.413 1.00 48.75 190 THR A N 1
ATOM 1533 C CA . THR A 1 190 ? -13.197 -11.087 -2.726 1.00 48.75 190 THR A CA 1
ATOM 1534 C C . THR A 1 190 ? -13.689 -9.963 -3.623 1.00 48.75 190 THR A C 1
ATOM 1536 O O . THR A 1 190 ? -14.855 -9.972 -3.999 1.00 48.75 190 THR A O 1
ATOM 1539 N N . GLY A 1 191 ? -12.806 -9.023 -3.976 1.00 50.72 191 GLY A N 1
ATOM 1540 C CA . GLY A 1 191 ? -13.153 -7.903 -4.854 1.00 50.72 191 GLY A CA 1
ATOM 1541 C C . GLY A 1 191 ? -13.745 -8.358 -6.195 1.00 50.72 191 GLY A C 1
ATOM 1542 O O . GLY A 1 191 ? -13.456 -9.453 -6.681 1.00 50.72 191 GLY A O 1
ATOM 1543 N N . GLY A 1 192 ? -14.578 -7.501 -6.794 1.00 47.88 192 GLY A N 1
ATOM 1544 C CA . GLY A 1 192 ? -15.458 -7.791 -7.938 1.00 47.88 192 GLY A CA 1
ATOM 1545 C C . GLY A 1 192 ? -14.809 -8.163 -9.280 1.00 47.88 192 GLY A C 1
ATOM 1546 O O . GLY A 1 192 ? -15.461 -8.065 -10.320 1.00 47.88 192 GLY A O 1
ATOM 1547 N N . GLU A 1 193 ? -13.556 -8.608 -9.309 1.00 48.38 193 GLU A N 1
ATOM 1548 C CA . GLU A 1 193 ? -12.870 -9.026 -10.529 1.00 48.38 193 GLU A CA 1
ATOM 1549 C C . GLU A 1 193 ? -13.215 -10.484 -10.878 1.00 48.38 193 GLU A C 1
ATOM 1551 O O . GLU A 1 193 ? -12.434 -11.426 -10.742 1.00 48.38 193 GLU A O 1
ATOM 1556 N N . ARG A 1 194 ? -14.457 -10.695 -11.323 1.00 43.00 194 ARG A N 1
ATOM 1557 C CA . ARG A 1 194 ? -14.945 -11.997 -11.784 1.00 43.00 194 ARG A CA 1
ATOM 1558 C C . ARG A 1 194 ? -14.679 -12.172 -13.278 1.00 43.00 194 ARG A C 1
ATOM 1560 O O . ARG A 1 194 ? -15.614 -12.274 -14.055 1.00 43.00 194 ARG A O 1
ATOM 1567 N N . ASN A 1 195 ? -13.409 -12.234 -13.673 1.00 46.09 195 ASN A N 1
ATOM 1568 C CA . ASN A 1 195 ? -13.007 -12.715 -14.999 1.00 46.09 195 ASN A CA 1
ATOM 1569 C C . AS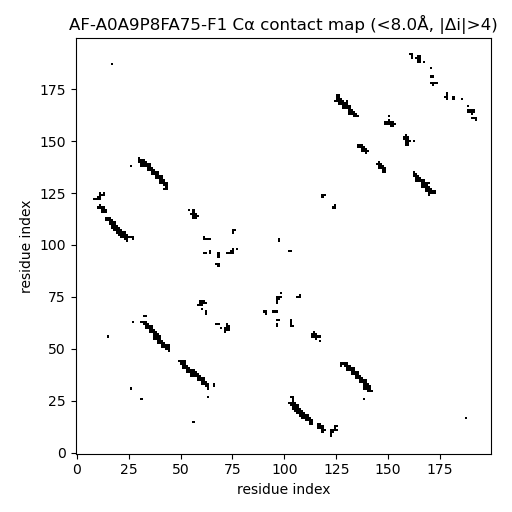N A 1 195 ? -11.780 -13.627 -14.884 1.00 46.09 195 ASN A C 1
ATOM 1571 O O . ASN A 1 195 ? -10.653 -13.246 -15.183 1.00 46.09 195 ASN A O 1
ATOM 1575 N N . ARG A 1 196 ? -12.008 -14.876 -14.464 1.00 50.84 196 ARG A N 1
ATOM 1576 C CA . ARG A 1 196 ? -11.067 -15.975 -14.706 1.00 50.84 196 ARG A CA 1
ATOM 1577 C C . ARG A 1 196 ? -11.668 -16.909 -15.746 1.00 50.84 196 ARG A C 1
ATOM 1579 O O . ARG A 1 196 ? -12.629 -17.622 -15.464 1.00 50.84 196 ARG A O 1
ATOM 1586 N N . GLY A 1 197 ? -11.059 -16.925 -16.930 1.00 46.84 197 GLY A N 1
ATOM 1587 C CA . GLY A 1 197 ? -11.074 -18.114 -17.772 1.00 46.84 197 GLY A CA 1
ATOM 1588 C C . GLY A 1 197 ? -10.526 -19.286 -16.957 1.00 46.84 197 GLY A C 1
ATOM 1589 O O . GLY A 1 197 ? -9.522 -19.152 -16.255 1.00 46.84 197 GLY A O 1
ATOM 1590 N N . SER A 1 198 ? -11.241 -20.404 -16.981 1.00 36.47 198 SER A N 1
ATOM 1591 C CA . SER A 1 198 ? -10.832 -21.627 -16.290 1.00 36.47 198 SER A CA 1
ATOM 1592 C C . SER A 1 198 ? -9.656 -22.262 -17.041 1.00 36.47 198 SER A C 1
ATOM 1594 O O . SER A 1 198 ? -9.751 -22.391 -18.262 1.00 36.47 198 SER A O 1
ATOM 1596 N N . PRO A 1 199 ? -8.559 -22.665 -16.380 1.00 45.94 199 PRO A N 1
ATOM 1597 C CA . PRO A 1 199 ? -7.590 -23.549 -17.011 1.00 45.94 199 PRO A CA 1
ATOM 1598 C C . PRO A 1 199 ? -8.172 -24.969 -17.087 1.00 45.94 199 PRO A C 1
ATOM 1600 O O . PRO A 1 199 ? -8.682 -25.481 -16.087 1.00 45.94 199 PRO A O 1
ATOM 1603 N N . ALA A 1 200 ? -8.124 -25.544 -18.291 1.00 37.81 200 ALA A N 1
ATOM 1604 C CA . ALA A 1 200 ? -8.346 -26.964 -18.561 1.00 37.81 200 ALA A CA 1
ATOM 1605 C C . ALA A 1 200 ? -7.204 -27.828 -18.003 1.00 37.81 200 ALA A C 1
ATOM 1607 O O . ALA A 1 200 ? -6.072 -27.298 -17.884 1.00 37.81 200 ALA A O 1
#

Secondary structure (DSSP, 8-state):
-------SSPPP-B---EEEEEE-GGG--TTEEEEEEEEEEEE--SSTTSPPEEEEEEEEEEE-TTSPP-TTB-----TT-PPPPTT---TTTS--SS-TT--TTEEEEEEEPPSS-B--TTS--TT--SBEEEEEEEEEESSS--EE--SS-BTTBPP-TT-BPPPBPPPPPTTSTTTTTTTS-------S----PPP-

Foldseek 3Di:
DDPPPDDPDQFDWDKDWAWDWFFQLVVDDPFFAKKKKWKKKWFCDPDPPDHIDIDTFAIAIQGDQPHFDDPRQAADDDPDDDDDDPPPPPPGPPDRSADPPGDTGTDTDDRDITPDIDTDPVRDQAFGWFMKMFMKMWTDTNDDDIDIQDCDADVPRDHDPQRMFDTDTHHHDPPDPCNVPCPVVPDHGDTPPPDDDDDD